Protein AF-A0A439CZ85-F1 (afdb_monomer_lite)

Sequence (347 aa):
MINPCQSFEASLCIPSFYVLGSVADLVLRNINYIHFESQLTINNSLTIDNSSQDQVDPWHSVPPSAKIITIGSNASLTSNSNFPLDLTSLTTLGDTLSVINNTNCSLNFDALTRARALVLLDNVNTTLPAFPALERVSDVHLRGNIITSSGPNIFPSLKFAPGAVIVEAWNDFNCSKLVSQQREGIINSLICHGTNNGTDDGTGNMTANGATGPVSSGSSLSAGAWAGIAVGIAIAVLGGSAVTWLILRFRRNLNNLRKQMERNVQDSSEKSPKLPPEEGLDRLHEIEAQRITRELHDEHIGEMEVRPNEMPDDHIREVQSIPQELPGDSLVQDITSHLAEIRDEEA

Structure (mmCIF, N/CA/C/O backbone):
data_AF-A0A439CZ85-F1
#
_entry.id   AF-A0A439CZ85-F1
#
loop_
_atom_site.group_PDB
_atom_site.id
_atom_site.type_symbol
_atom_site.label_atom_id
_atom_site.label_alt_id
_atom_site.label_comp_id
_atom_site.label_asym_id
_atom_site.label_entity_id
_atom_site.label_seq_id
_atom_site.pdbx_PDB_ins_code
_atom_site.Cartn_x
_atom_site.Cartn_y
_atom_site.Cartn_z
_atom_site.occupancy
_atom_site.B_iso_or_equiv
_atom_site.auth_seq_id
_atom_site.auth_comp_id
_atom_site.auth_asym_id
_atom_site.auth_atom_id
_atom_site.pdbx_PDB_model_num
ATOM 1 N N . MET A 1 1 ? -0.795 -9.997 -30.737 1.00 34.41 1 MET A N 1
ATOM 2 C CA . MET A 1 1 ? -0.533 -10.541 -29.387 1.00 34.41 1 MET A CA 1
ATOM 3 C C . MET A 1 1 ? 0.934 -10.311 -29.069 1.00 34.41 1 MET A C 1
ATOM 5 O O . MET A 1 1 ? 1.783 -10.924 -29.700 1.00 34.41 1 MET A O 1
ATOM 9 N N . ILE A 1 2 ? 1.227 -9.347 -28.197 1.00 36.94 2 ILE A N 1
ATOM 10 C CA . ILE A 1 2 ? 2.589 -9.056 -27.729 1.00 36.94 2 ILE A CA 1
ATOM 11 C C . ILE A 1 2 ? 2.860 -10.035 -26.581 1.00 36.94 2 ILE A C 1
ATOM 13 O O . ILE A 1 2 ? 2.024 -10.155 -25.688 1.00 36.94 2 ILE A O 1
ATOM 17 N N . ASN A 1 3 ? 3.963 -10.785 -26.639 1.00 36.84 3 ASN A N 1
ATOM 18 C CA . ASN A 1 3 ? 4.337 -11.713 -25.568 1.00 36.84 3 ASN A CA 1
ATOM 19 C C . ASN A 1 3 ? 4.466 -10.948 -24.236 1.00 36.84 3 ASN A C 1
ATOM 21 O O . ASN A 1 3 ? 5.135 -9.913 -24.219 1.00 36.84 3 ASN A O 1
ATOM 25 N N . PRO A 1 4 ? 3.869 -11.428 -23.131 1.00 48.41 4 PRO A N 1
ATOM 26 C CA . PRO A 1 4 ? 4.028 -10.788 -21.832 1.00 48.41 4 PRO A CA 1
ATOM 27 C C . PRO A 1 4 ? 5.495 -10.884 -21.390 1.00 48.41 4 PRO A C 1
ATOM 29 O O . PRO A 1 4 ? 6.045 -11.981 -21.273 1.00 48.41 4 PRO A O 1
ATOM 32 N N . CYS A 1 5 ? 6.139 -9.740 -21.144 1.00 50.22 5 CYS A N 1
ATOM 33 C CA . CYS A 1 5 ? 7.449 -9.700 -20.494 1.00 50.22 5 CYS A CA 1
ATOM 34 C C . CYS A 1 5 ? 7.325 -10.331 -19.097 1.00 50.22 5 CYS A C 1
ATOM 36 O O . CYS A 1 5 ? 6.582 -9.831 -18.251 1.00 50.22 5 CYS A O 1
ATOM 38 N N . GLN A 1 6 ? 8.032 -11.444 -18.873 1.00 56.22 6 GLN A N 1
ATOM 39 C CA . GLN A 1 6 ? 7.955 -12.230 -17.632 1.00 56.22 6 GLN A CA 1
ATOM 40 C C . GLN A 1 6 ? 8.553 -11.515 -16.414 1.00 56.22 6 GLN A C 1
ATOM 42 O O . GLN A 1 6 ? 8.152 -11.786 -15.292 1.00 56.22 6 GLN A O 1
ATOM 47 N N . SER A 1 7 ? 9.491 -10.598 -16.620 1.00 62.41 7 SER A N 1
ATOM 48 C CA . SER A 1 7 ? 10.039 -9.745 -15.568 1.00 62.41 7 SER A CA 1
ATOM 49 C C . SER A 1 7 ? 10.670 -8.530 -16.223 1.00 62.41 7 SER A C 1
ATOM 51 O O . SER A 1 7 ? 11.397 -8.685 -17.210 1.00 62.41 7 SER A O 1
ATOM 53 N N . PHE A 1 8 ? 10.409 -7.339 -15.695 1.00 70.56 8 PHE A N 1
ATOM 54 C CA . PHE A 1 8 ? 11.009 -6.115 -16.202 1.00 70.56 8 PHE A CA 1
ATOM 55 C C . PHE A 1 8 ? 11.740 -5.375 -15.079 1.00 70.56 8 PHE A C 1
ATOM 57 O O . PHE A 1 8 ? 11.146 -5.036 -14.055 1.00 70.56 8 PHE A O 1
ATOM 64 N N . GLU A 1 9 ? 13.033 -5.132 -15.291 1.00 76.50 9 GLU A N 1
ATOM 65 C CA . GLU A 1 9 ? 13.897 -4.368 -14.395 1.00 76.50 9 GLU A CA 1
ATOM 66 C C . GLU A 1 9 ? 14.436 -3.156 -15.162 1.00 76.50 9 GLU A C 1
ATOM 68 O O . GLU A 1 9 ? 15.095 -3.309 -16.192 1.00 76.50 9 GLU A O 1
ATOM 73 N N . ALA A 1 10 ? 14.134 -1.951 -14.678 1.00 68.81 10 ALA A N 1
ATOM 74 C CA . ALA A 1 10 ? 14.708 -0.713 -15.199 1.00 68.81 10 ALA A CA 1
ATOM 75 C C . ALA A 1 10 ? 15.621 -0.066 -14.158 1.00 68.81 10 ALA A C 1
ATOM 77 O O . ALA A 1 10 ? 15.274 0.047 -12.982 1.00 68.81 10 ALA A O 1
ATOM 78 N N . SER A 1 11 ? 16.779 0.387 -14.632 1.00 59.12 11 SER A N 1
ATOM 79 C CA . SER A 1 11 ? 17.779 1.127 -13.871 1.00 59.12 11 SER A CA 1
ATOM 80 C C . SER A 1 11 ? 18.279 2.284 -14.746 1.00 59.12 11 SER A C 1
ATOM 82 O O . SER A 1 11 ? 18.679 2.059 -15.888 1.00 59.12 11 SER A O 1
ATOM 84 N N . LEU A 1 12 ? 18.237 3.518 -14.229 1.00 48.47 12 LEU A N 1
ATOM 85 C CA . LEU A 1 12 ? 18.962 4.700 -14.743 1.00 48.47 12 LEU A CA 1
ATOM 86 C C . LEU A 1 12 ? 18.622 5.292 -16.136 1.00 48.47 12 LEU A C 1
ATOM 88 O O . LEU A 1 12 ? 19.347 6.168 -16.601 1.00 48.47 12 LEU A O 1
ATOM 92 N N . CYS A 1 13 ? 17.522 4.931 -16.800 1.00 43.84 13 CYS A N 1
ATOM 93 C CA . CYS A 1 13 ? 17.070 5.612 -18.031 1.00 43.84 13 CYS A CA 1
ATOM 94 C C . CYS A 1 13 ? 15.592 5.980 -17.919 1.00 43.84 13 CYS A C 1
ATOM 96 O O . CYS A 1 13 ? 14.830 5.129 -17.477 1.00 43.84 13 CYS A O 1
ATOM 98 N N . ILE A 1 14 ? 15.202 7.205 -18.319 1.00 52.12 14 ILE A N 1
ATOM 99 C CA . ILE A 1 14 ? 13.798 7.659 -18.395 1.00 52.12 14 ILE A CA 1
ATOM 100 C C . ILE A 1 14 ? 13.080 6.740 -19.383 1.00 52.12 14 ILE A C 1
ATOM 102 O O . ILE A 1 14 ? 13.268 6.892 -20.594 1.00 52.12 14 ILE A O 1
ATOM 106 N N . PRO A 1 15 ? 12.295 5.760 -18.926 1.00 56.25 15 PRO A N 1
ATOM 107 C CA . PRO A 1 15 ? 11.684 4.837 -19.839 1.00 56.25 15 PRO A CA 1
ATOM 108 C C . PRO A 1 15 ? 10.278 5.362 -20.113 1.00 56.25 15 PRO A C 1
ATOM 110 O O . PRO A 1 15 ? 9.370 5.218 -19.300 1.00 56.25 15 PRO A O 1
ATOM 113 N N . SER A 1 16 ? 10.099 6.024 -21.252 1.00 58.72 16 SER A N 1
ATOM 114 C CA . SER A 1 16 ? 8.757 6.350 -21.727 1.00 58.72 16 SER A CA 1
ATOM 115 C C . SER A 1 16 ? 8.128 5.080 -22.298 1.00 58.72 16 SER A C 1
ATOM 117 O O . SER A 1 16 ? 8.535 4.582 -23.350 1.00 58.72 16 SER A O 1
ATOM 119 N N . PHE A 1 17 ? 7.154 4.519 -21.582 1.00 66.06 17 PHE A N 1
ATOM 120 C CA . PHE A 1 17 ? 6.486 3.279 -21.971 1.00 66.06 17 PHE A CA 1
ATOM 121 C C . PHE A 1 17 ? 5.159 3.569 -22.669 1.00 66.06 17 PHE A C 1
ATOM 123 O O . PHE A 1 17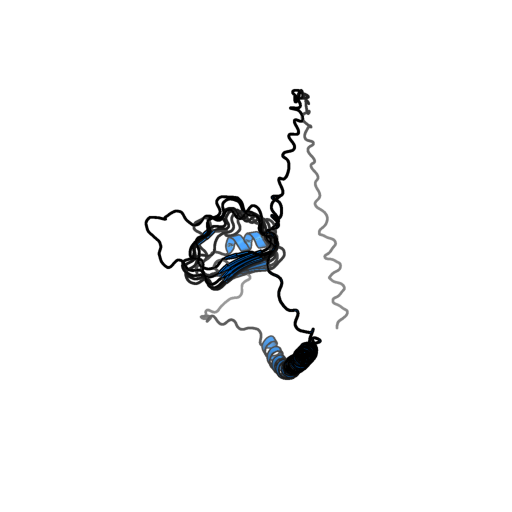 ? 4.114 3.729 -22.038 1.00 66.06 17 PHE A O 1
ATOM 130 N N . TYR A 1 18 ? 5.195 3.599 -23.996 1.00 68.75 18 TYR A N 1
ATOM 131 C CA . TYR A 1 18 ? 4.023 3.943 -24.799 1.00 68.75 18 TYR A CA 1
ATOM 132 C C . TYR A 1 18 ? 3.011 2.788 -24.958 1.00 68.75 18 TYR A C 1
ATOM 134 O O . TYR A 1 18 ? 1.849 3.044 -25.254 1.00 68.75 18 TYR A O 1
ATOM 142 N N . VAL A 1 19 ? 3.408 1.517 -24.765 1.00 79.44 19 VAL A N 1
ATOM 143 C CA . VAL A 1 19 ? 2.578 0.350 -25.171 1.00 79.44 19 VAL A CA 1
ATOM 144 C C . VAL A 1 19 ? 2.553 -0.801 -24.146 1.00 79.44 19 VAL A C 1
ATOM 146 O O . VAL A 1 19 ? 2.174 -1.926 -24.471 1.00 79.44 19 VAL A O 1
ATOM 149 N N . LEU A 1 20 ? 2.959 -0.577 -22.894 1.00 83.56 20 LEU A N 1
ATOM 150 C CA . LEU A 1 20 ? 2.891 -1.634 -21.877 1.00 83.56 20 LEU A CA 1
ATOM 151 C C . LEU A 1 20 ? 1.482 -1.716 -21.275 1.00 83.56 20 LEU A C 1
ATOM 153 O O . LEU A 1 20 ? 1.156 -0.971 -20.362 1.00 83.56 20 LEU A O 1
ATOM 157 N N . GLY A 1 21 ? 0.660 -2.648 -21.765 1.00 90.25 21 GLY A N 1
ATOM 158 C CA . GLY A 1 21 ? -0.660 -2.923 -21.176 1.00 90.25 21 GLY A CA 1
ATOM 159 C C . GLY A 1 21 ? -0.607 -3.825 -19.936 1.00 90.25 21 GLY A C 1
ATOM 160 O O . GLY A 1 21 ? -1.391 -3.662 -19.001 1.00 90.25 21 GLY A O 1
ATOM 161 N N . SER A 1 22 ? 0.336 -4.771 -19.898 1.00 94.12 22 SER A N 1
ATOM 162 C CA . SER A 1 22 ? 0.511 -5.676 -18.758 1.00 94.12 22 SER A CA 1
ATOM 163 C C . SER A 1 22 ? 1.951 -6.150 -18.604 1.00 94.12 22 SER A C 1
ATOM 165 O O . SER A 1 22 ? 2.604 -6.458 -19.603 1.00 94.12 22 SER A O 1
ATOM 167 N N . VAL A 1 23 ? 2.403 -6.311 -17.365 1.00 95.38 23 VAL A N 1
ATOM 168 C CA . VAL A 1 23 ? 3.686 -6.937 -17.011 1.00 95.38 23 VAL A CA 1
ATOM 169 C C . VAL A 1 23 ? 3.470 -7.940 -15.882 1.00 95.38 23 VAL A C 1
ATOM 171 O O . VAL A 1 23 ? 2.551 -7.778 -15.084 1.00 95.38 23 VAL A O 1
ATOM 174 N N . ALA A 1 24 ? 4.282 -8.995 -15.820 1.00 95.25 24 ALA A N 1
ATOM 175 C CA . ALA A 1 24 ? 4.208 -9.935 -14.704 1.00 95.25 24 ALA A CA 1
ATOM 176 C C . ALA A 1 24 ? 4.731 -9.282 -13.417 1.00 95.25 24 ALA A C 1
ATOM 178 O O . ALA A 1 24 ? 3.947 -8.993 -12.519 1.00 95.25 24 ALA A O 1
ATOM 179 N N . ASP A 1 25 ? 6.020 -8.956 -13.382 1.00 96.56 25 ASP A N 1
ATOM 180 C CA . ASP A 1 25 ? 6.679 -8.273 -12.269 1.00 96.56 25 ASP A CA 1
ATOM 181 C C . ASP A 1 25 ? 7.334 -6.975 -12.752 1.00 96.56 25 ASP A C 1
ATOM 183 O O . ASP A 1 25 ? 7.989 -6.959 -13.802 1.00 96.56 25 ASP A O 1
ATOM 187 N N . LEU A 1 26 ? 7.165 -5.897 -11.980 1.00 95.19 26 LEU A N 1
ATOM 188 C CA . LEU A 1 26 ? 7.774 -4.594 -12.240 1.00 95.19 26 LEU A CA 1
ATOM 189 C C . LEU A 1 26 ? 8.696 -4.203 -11.088 1.00 95.19 26 LEU A C 1
ATOM 191 O O . LEU A 1 26 ? 8.239 -3.922 -9.979 1.00 95.19 26 LEU A O 1
ATOM 195 N N . VAL A 1 27 ? 9.996 -4.147 -11.372 1.00 95.69 27 VAL A N 1
ATOM 196 C CA . VAL A 1 27 ? 11.017 -3.732 -10.408 1.00 95.69 27 VAL A CA 1
ATOM 197 C C . VAL A 1 27 ? 11.682 -2.454 -10.903 1.00 95.69 27 VAL A C 1
ATOM 199 O O . VAL A 1 27 ? 12.279 -2.416 -11.979 1.00 95.69 27 VAL A O 1
ATOM 202 N N . LEU A 1 28 ? 11.574 -1.400 -10.102 1.00 93.69 28 LEU A N 1
ATOM 203 C CA . LEU A 1 28 ? 12.124 -0.081 -10.376 1.00 93.69 28 LEU A CA 1
ATOM 204 C C . LEU A 1 28 ? 13.134 0.264 -9.283 1.00 93.69 28 LEU A C 1
ATOM 206 O O . LEU A 1 28 ? 12.794 0.305 -8.100 1.00 93.69 28 LEU A O 1
ATOM 210 N N . ARG A 1 29 ? 14.391 0.476 -9.675 1.00 94.88 29 ARG A N 1
ATOM 211 C CA . ARG A 1 29 ? 15.490 0.778 -8.750 1.00 94.88 29 ARG A CA 1
ATOM 212 C C . ARG A 1 29 ? 16.246 2.006 -9.215 1.00 94.88 29 ARG A C 1
ATOM 214 O O . ARG A 1 29 ? 16.571 2.097 -10.398 1.00 94.88 29 ARG A O 1
ATOM 221 N N . ASN A 1 30 ? 16.598 2.893 -8.285 1.00 92.00 30 ASN A N 1
ATOM 222 C CA . ASN A 1 30 ? 17.397 4.091 -8.582 1.00 92.00 30 ASN A CA 1
ATOM 223 C C . ASN A 1 30 ? 16.803 4.915 -9.736 1.00 92.00 30 ASN A C 1
ATOM 225 O O . ASN A 1 30 ? 17.509 5.336 -10.655 1.00 92.00 30 ASN A O 1
ATOM 229 N N . ILE A 1 31 ? 15.480 5.049 -9.742 1.00 88.94 31 ILE A N 1
ATOM 230 C CA . ILE A 1 31 ? 14.770 5.843 -10.737 1.00 88.94 31 ILE A CA 1
ATOM 231 C C . ILE A 1 31 ? 14.472 7.224 -10.160 1.00 88.94 31 ILE A C 1
ATOM 233 O O . ILE A 1 31 ? 14.203 7.373 -8.971 1.00 88.94 31 ILE A O 1
ATOM 237 N N . ASN A 1 32 ? 14.473 8.231 -11.027 1.00 86.06 32 ASN A N 1
ATOM 238 C CA . ASN A 1 32 ? 14.200 9.611 -10.618 1.00 86.06 32 ASN A CA 1
ATOM 239 C C . ASN A 1 32 ? 12.790 10.060 -11.023 1.00 86.06 32 ASN A C 1
ATOM 241 O O . ASN A 1 32 ? 12.317 11.105 -10.588 1.00 86.06 32 ASN A O 1
ATOM 245 N N . TYR A 1 33 ? 12.134 9.285 -11.893 1.00 84.00 33 TYR A N 1
ATOM 246 C CA . TYR A 1 33 ? 10.850 9.615 -12.496 1.00 84.00 33 TYR A CA 1
ATOM 247 C C . TYR A 1 33 ? 10.184 8.356 -13.073 1.00 84.00 33 TYR A C 1
ATOM 249 O O . TYR A 1 33 ? 10.872 7.492 -13.622 1.00 84.00 33 TYR A O 1
ATOM 257 N N . ILE A 1 34 ? 8.854 8.264 -12.981 1.00 85.50 34 ILE A N 1
ATOM 258 C CA . ILE A 1 34 ? 8.043 7.219 -13.627 1.00 85.50 34 ILE A CA 1
ATOM 259 C C . ILE A 1 34 ? 6.900 7.892 -14.369 1.00 85.50 34 ILE A C 1
ATOM 261 O O . ILE A 1 34 ? 6.149 8.663 -13.781 1.00 85.50 34 ILE A O 1
ATOM 265 N N . HIS A 1 35 ? 6.706 7.537 -15.632 1.00 86.12 35 HIS A N 1
ATOM 266 C CA . HIS A 1 35 ? 5.503 7.922 -16.351 1.00 86.12 35 HIS A CA 1
ATOM 267 C C . HIS A 1 35 ? 5.026 6.794 -17.253 1.00 86.12 35 HIS A C 1
ATOM 269 O O . HIS A 1 35 ? 5.798 6.227 -18.028 1.00 86.12 35 HIS A O 1
ATOM 275 N N . PHE A 1 36 ? 3.734 6.488 -17.148 1.00 85.12 36 PHE A N 1
ATOM 276 C CA . PHE A 1 36 ? 3.049 5.556 -18.034 1.00 85.12 36 PHE A CA 1
ATOM 277 C C . PHE A 1 36 ? 1.907 6.302 -18.720 1.00 85.12 36 PHE A C 1
ATOM 279 O O . PHE A 1 36 ? 0.950 6.725 -18.069 1.00 85.12 36 PHE A O 1
ATOM 286 N N . GLU A 1 37 ? 1.995 6.459 -20.040 1.00 85.19 37 GLU A N 1
ATOM 287 C CA . GLU A 1 37 ? 0.933 7.115 -20.812 1.00 85.19 37 GLU A CA 1
ATOM 288 C C . GLU A 1 37 ? -0.336 6.256 -20.871 1.00 85.19 37 GLU A C 1
ATOM 290 O O . GLU A 1 37 ? -1.467 6.763 -20.791 1.00 85.19 37 GLU A O 1
ATOM 295 N N . SER A 1 38 ? -0.124 4.942 -20.977 1.00 89.75 38 SER A N 1
ATOM 296 C CA . SER A 1 38 ? -1.151 3.909 -21.030 1.00 89.75 38 SER A CA 1
ATOM 297 C C . SER A 1 38 ? -1.416 3.294 -19.657 1.00 89.75 38 SER A C 1
ATOM 299 O O . SER A 1 38 ? -0.620 3.402 -18.725 1.00 89.75 38 SER A O 1
ATOM 301 N N . GLN A 1 39 ? -2.589 2.676 -19.535 1.00 93.69 39 GLN A N 1
ATOM 302 C CA . GLN A 1 39 ? -2.982 1.945 -18.341 1.00 93.69 39 GLN A CA 1
ATOM 303 C C . GLN A 1 39 ? -2.152 0.664 -18.218 1.00 93.69 39 GLN A C 1
ATOM 305 O O . GLN A 1 39 ? -2.126 -0.140 -19.149 1.00 93.69 39 GLN A O 1
ATOM 310 N N . LEU A 1 40 ? -1.517 0.467 -17.065 1.00 95.19 40 LEU A N 1
ATOM 311 C CA . LEU A 1 40 ? -0.666 -0.684 -16.787 1.00 95.19 40 LEU A CA 1
ATOM 312 C C . LEU A 1 40 ? -1.315 -1.610 -15.752 1.00 95.19 40 LEU A C 1
ATOM 314 O O . LEU A 1 40 ? -1.746 -1.178 -14.680 1.00 95.19 40 LEU A O 1
ATOM 318 N N . THR A 1 41 ? -1.337 -2.903 -16.065 1.00 96.50 41 THR A N 1
ATOM 319 C CA . THR A 1 41 ? -1.696 -3.991 -15.142 1.00 96.50 41 THR A CA 1
ATOM 320 C C . THR A 1 41 ? -0.432 -4.747 -14.737 1.00 96.50 41 THR A C 1
ATOM 322 O O . THR A 1 41 ? 0.329 -5.187 -15.599 1.00 96.50 41 THR A O 1
ATOM 325 N N . ILE A 1 42 ? -0.194 -4.912 -13.437 1.00 97.19 42 ILE A N 1
ATOM 326 C CA . ILE A 1 42 ? 0.939 -5.686 -12.915 1.00 97.19 42 ILE A CA 1
ATOM 327 C C . ILE A 1 42 ? 0.382 -6.989 -12.344 1.00 97.19 42 ILE A C 1
ATOM 329 O O . ILE A 1 42 ? -0.317 -6.976 -11.336 1.00 97.19 42 ILE A O 1
ATOM 333 N N . ASN A 1 43 ? 0.653 -8.122 -12.987 1.00 97.56 43 ASN A N 1
ATOM 334 C CA . ASN A 1 43 ? -0.014 -9.382 -12.641 1.00 97.56 43 ASN A CA 1
ATOM 335 C C . ASN A 1 43 ? 0.474 -9.966 -11.311 1.00 97.56 43 ASN A C 1
ATOM 337 O O . ASN A 1 43 ? -0.296 -10.616 -10.612 1.00 97.56 43 ASN A O 1
ATOM 341 N N . ASN A 1 44 ? 1.737 -9.732 -10.968 1.00 97.94 44 ASN A N 1
ATOM 342 C CA . ASN A 1 44 ? 2.365 -10.244 -9.763 1.00 97.94 44 ASN A CA 1
ATOM 343 C C . ASN A 1 44 ? 2.724 -9.069 -8.853 1.00 97.94 44 ASN A C 1
ATOM 345 O O . ASN A 1 44 ? 1.859 -8.603 -8.110 1.00 97.94 44 ASN A O 1
ATOM 349 N N . SER A 1 45 ? 3.974 -8.600 -8.862 1.00 98.00 45 SER A N 1
ATOM 350 C CA . SER A 1 45 ? 4.479 -7.660 -7.859 1.00 98.00 45 SER A CA 1
ATOM 351 C C . SER A 1 45 ? 5.027 -6.354 -8.437 1.00 98.00 45 SER A C 1
ATOM 353 O O . SER A 1 45 ? 5.591 -6.316 -9.533 1.00 98.00 45 SER A O 1
ATOM 355 N N . LEU A 1 46 ? 4.862 -5.274 -7.669 1.00 97.50 46 LEU A N 1
ATOM 356 C CA . LEU A 1 46 ? 5.505 -3.979 -7.887 1.00 97.50 46 LEU A CA 1
ATOM 357 C C . LEU A 1 46 ? 6.545 -3.761 -6.789 1.00 97.50 46 LEU A C 1
ATOM 359 O O . LEU A 1 46 ? 6.213 -3.802 -5.607 1.00 97.50 46 LEU A O 1
ATOM 363 N N . THR A 1 47 ? 7.790 -3.487 -7.162 1.00 97.56 47 THR A N 1
ATOM 364 C CA . THR A 1 47 ? 8.843 -3.097 -6.216 1.00 97.56 47 THR A CA 1
ATOM 365 C C . THR A 1 47 ? 9.495 -1.801 -6.673 1.00 97.56 47 THR A C 1
ATOM 367 O O . THR A 1 47 ? 10.018 -1.740 -7.782 1.00 97.56 47 THR A O 1
ATOM 370 N N . ILE A 1 48 ? 9.486 -0.784 -5.813 1.00 96.25 48 ILE A N 1
ATOM 371 C CA . ILE A 1 48 ? 10.162 0.500 -6.007 1.00 96.25 48 ILE A CA 1
ATOM 372 C C . ILE A 1 48 ? 11.131 0.695 -4.844 1.00 96.25 48 ILE A C 1
ATOM 374 O O . ILE A 1 48 ? 10.715 0.811 -3.690 1.00 96.25 48 ILE A O 1
ATOM 378 N N . ASP A 1 49 ? 12.423 0.710 -5.143 1.00 96.88 49 ASP A N 1
ATOM 379 C CA . ASP A 1 49 ? 13.463 0.693 -4.116 1.00 96.88 49 ASP A CA 1
ATOM 380 C C . ASP A 1 49 ? 14.582 1.688 -4.430 1.00 96.88 49 ASP A C 1
ATOM 382 O O . ASP A 1 49 ? 15.000 1.826 -5.584 1.00 96.88 49 ASP A O 1
ATOM 386 N N . ASN A 1 50 ? 15.077 2.364 -3.393 1.00 93.44 50 ASN A N 1
ATOM 387 C CA . ASN A 1 50 ? 16.212 3.288 -3.462 1.00 93.44 50 ASN A CA 1
ATOM 388 C C . ASN A 1 50 ? 16.097 4.338 -4.588 1.00 93.44 50 ASN A C 1
ATOM 390 O O . ASN A 1 50 ? 17.058 4.612 -5.305 1.00 93.44 50 ASN A O 1
ATOM 394 N N . SER A 1 51 ? 14.898 4.874 -4.802 1.00 91.75 51 SER A N 1
ATOM 395 C CA . SER A 1 51 ? 14.610 5.878 -5.831 1.00 91.75 51 SER A CA 1
ATOM 396 C C . SER A 1 51 ? 14.642 7.280 -5.228 1.00 91.75 51 SER A C 1
ATOM 398 O O . SER A 1 51 ? 14.135 7.487 -4.120 1.00 91.75 51 SER A O 1
ATOM 400 N N . SER A 1 52 ? 15.239 8.247 -5.927 1.00 92.19 52 SER A N 1
ATOM 401 C CA . SER A 1 52 ? 15.306 9.630 -5.453 1.00 92.19 52 SER A CA 1
ATOM 402 C C . SER A 1 52 ? 15.094 10.656 -6.553 1.00 92.19 52 SER A C 1
ATOM 404 O O . SER A 1 52 ? 15.500 10.466 -7.695 1.00 92.19 52 SER A O 1
ATOM 406 N N . GLN A 1 53 ? 14.451 11.773 -6.211 1.00 85.88 53 GLN A N 1
ATOM 407 C CA . GLN A 1 53 ? 14.367 12.930 -7.099 1.00 85.88 53 GLN A CA 1
ATOM 408 C C . GLN A 1 53 ? 15.321 14.022 -6.599 1.00 85.88 53 GLN A C 1
ATOM 410 O O . GLN A 1 53 ? 14.960 14.859 -5.775 1.00 85.88 53 GLN A O 1
ATOM 415 N N . ASP A 1 54 ? 16.561 14.005 -7.094 1.00 79.88 54 ASP A N 1
ATOM 416 C CA . ASP A 1 54 ? 17.620 14.927 -6.644 1.00 79.88 54 ASP A CA 1
ATOM 417 C C . ASP A 1 54 ? 17.472 16.354 -7.215 1.00 79.88 54 ASP A C 1
ATOM 419 O O . ASP A 1 54 ? 18.052 17.307 -6.693 1.00 79.88 54 ASP A O 1
ATOM 423 N N . GLN A 1 55 ? 16.664 16.530 -8.265 1.00 71.88 55 GLN A N 1
ATOM 424 C CA . GLN A 1 55 ? 16.311 17.832 -8.829 1.00 71.88 55 GLN A CA 1
ATOM 425 C C . GLN A 1 55 ? 14.828 17.867 -9.198 1.00 71.88 55 GLN A C 1
ATOM 427 O O . GLN A 1 55 ? 14.381 17.184 -10.121 1.00 71.88 55 GLN A O 1
ATOM 432 N N . VAL A 1 56 ? 14.067 18.713 -8.502 1.00 63.78 56 VAL A N 1
ATOM 433 C CA . VAL A 1 56 ? 12.779 19.193 -9.010 1.00 63.78 56 VAL A CA 1
ATOM 434 C C . VAL A 1 56 ? 13.116 20.196 -10.101 1.00 63.78 56 VAL A C 1
ATOM 436 O O . VAL A 1 56 ? 13.386 21.364 -9.825 1.00 63.78 56 VAL A O 1
ATOM 439 N N . ASP A 1 57 ? 13.205 19.716 -11.334 1.00 68.75 57 ASP A N 1
ATOM 440 C CA . ASP A 1 57 ? 13.427 20.587 -12.474 1.00 68.75 57 ASP A CA 1
ATOM 441 C C . ASP A 1 57 ? 12.202 21.522 -12.594 1.00 68.75 57 ASP A C 1
ATOM 443 O O . ASP A 1 57 ? 11.089 21.026 -12.800 1.00 68.75 57 ASP A O 1
ATOM 447 N N . PRO A 1 58 ? 12.341 22.855 -12.422 1.00 64.69 58 PRO A N 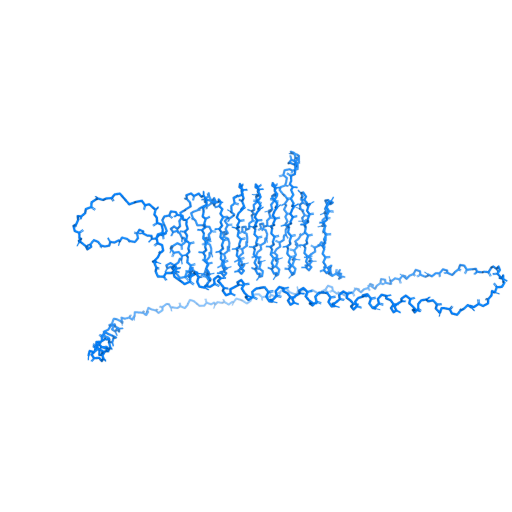1
ATOM 448 C CA . PRO A 1 58 ? 11.201 23.777 -12.300 1.00 64.69 58 PRO A CA 1
ATOM 449 C C . PRO A 1 58 ? 10.257 23.758 -13.508 1.00 64.69 58 PRO A C 1
ATOM 451 O O . PRO A 1 58 ? 9.110 24.192 -13.421 1.00 64.69 58 PRO A O 1
ATOM 454 N N . TRP A 1 59 ? 10.763 23.272 -14.641 1.00 69.50 59 TRP A N 1
ATOM 455 C CA . TRP A 1 59 ? 10.082 23.224 -15.928 1.00 69.50 59 TRP A CA 1
ATOM 456 C C . TRP A 1 59 ? 9.293 21.928 -16.160 1.00 69.50 59 TRP A C 1
ATOM 458 O O . TRP A 1 59 ? 8.469 21.883 -17.070 1.00 69.50 59 TRP A O 1
ATOM 468 N N . HIS A 1 60 ? 9.487 20.904 -15.325 1.00 61.31 60 HIS A N 1
ATOM 469 C CA . HIS A 1 60 ? 8.798 19.615 -15.409 1.00 61.31 60 HIS A CA 1
ATOM 470 C C . HIS A 1 60 ? 7.913 19.418 -14.172 1.00 61.31 60 HIS A C 1
ATOM 472 O O . HIS A 1 60 ? 8.093 18.502 -13.377 1.00 61.31 60 HIS A O 1
ATOM 478 N N . SER A 1 61 ? 6.944 20.320 -14.000 1.00 57.94 61 SER A N 1
ATOM 479 C CA . SER A 1 61 ? 5.997 20.327 -12.878 1.00 57.94 61 SER A CA 1
ATOM 480 C C . SER A 1 61 ? 4.852 19.323 -13.018 1.00 57.94 61 SER A C 1
ATOM 482 O O . SER A 1 61 ? 3.950 19.315 -12.181 1.00 57.94 61 SER A O 1
ATOM 484 N N .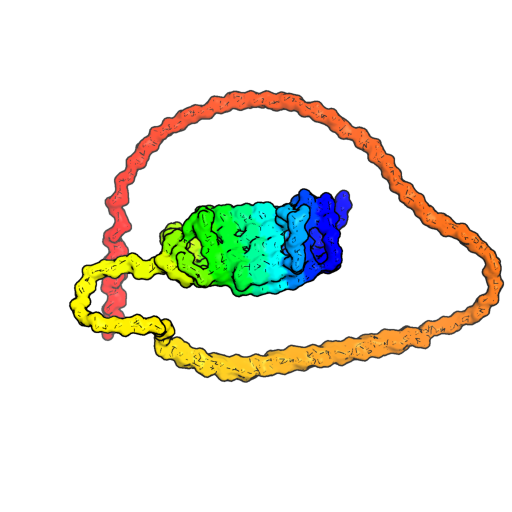 VAL A 1 62 ? 4.854 18.482 -14.057 1.00 62.28 62 VAL A N 1
ATOM 485 C CA . VAL A 1 62 ? 3.862 17.413 -14.160 1.00 62.28 62 VAL A CA 1
ATOM 486 C C . VAL A 1 62 ? 4.288 16.312 -13.194 1.00 62.28 62 VAL A C 1
ATOM 488 O O . VAL A 1 62 ? 5.324 15.681 -13.435 1.00 62.28 62 VAL A O 1
ATOM 491 N N . PRO A 1 63 ? 3.537 16.079 -12.101 1.00 63.31 63 PRO A N 1
ATOM 492 C CA . PRO A 1 63 ? 3.859 14.994 -11.196 1.00 63.31 63 PRO A CA 1
ATOM 493 C C . PRO A 1 63 ? 3.909 13.688 -12.000 1.00 63.31 63 PRO A C 1
ATOM 495 O O . PRO A 1 63 ? 3.073 13.491 -12.892 1.00 63.31 63 PRO A O 1
ATOM 498 N N . PRO A 1 64 ? 4.902 12.820 -11.748 1.00 64.25 64 PRO A N 1
ATOM 499 C CA . PRO A 1 64 ? 4.959 11.505 -12.369 1.00 64.25 64 PRO A CA 1
ATOM 500 C C . PRO A 1 64 ? 3.641 10.781 -12.111 1.00 64.25 64 PRO A C 1
ATOM 502 O O . PRO A 1 64 ? 3.359 10.370 -10.989 1.00 64.25 64 PRO A O 1
ATOM 505 N N . SER A 1 65 ? 2.814 10.668 -13.149 1.00 71.75 65 SER A N 1
ATOM 506 C CA . SER A 1 65 ? 1.562 9.924 -13.092 1.00 71.75 65 SER A CA 1
ATOM 507 C C . SER A 1 65 ? 1.807 8.546 -13.680 1.00 71.75 65 SER A C 1
ATOM 509 O O . SER A 1 65 ? 2.112 8.381 -14.868 1.00 71.75 65 SER A O 1
ATOM 511 N N . ALA A 1 66 ? 1.706 7.543 -12.817 1.00 80.62 66 ALA A N 1
ATOM 512 C CA . ALA A 1 66 ? 1.708 6.153 -13.207 1.00 80.62 66 ALA A CA 1
ATOM 513 C C . ALA A 1 66 ? 0.255 5.676 -13.254 1.00 80.62 66 ALA A C 1
ATOM 515 O O . ALA A 1 66 ? -0.394 5.524 -12.221 1.00 80.62 66 ALA A O 1
ATOM 516 N N . LYS A 1 67 ? -0.278 5.405 -14.450 1.00 91.19 67 LYS A N 1
ATOM 517 C CA . LYS A 1 67 ? -1.629 4.837 -14.608 1.00 91.19 67 LYS A CA 1
ATOM 518 C C . LYS A 1 67 ? -1.644 3.332 -14.324 1.00 91.19 67 LYS A C 1
ATOM 520 O O . LYS A 1 67 ? -2.059 2.535 -15.162 1.00 91.19 67 LYS A O 1
ATOM 525 N N . ILE A 1 68 ? -1.157 2.929 -13.156 1.00 95.38 68 ILE A N 1
ATOM 526 C CA . ILE A 1 68 ? -1.217 1.537 -12.705 1.00 95.38 68 ILE A CA 1
ATOM 527 C C . ILE A 1 68 ? -2.608 1.301 -12.125 1.00 95.38 68 ILE A C 1
ATOM 529 O O . ILE A 1 68 ? -2.996 1.985 -11.185 1.00 95.38 68 ILE A O 1
ATOM 533 N N . ILE A 1 69 ? -3.362 0.354 -12.687 1.00 97.19 69 ILE A N 1
ATOM 534 C CA . ILE A 1 69 ? -4.758 0.107 -12.280 1.00 97.19 69 ILE A CA 1
ATOM 535 C C . ILE A 1 69 ? -4.862 -1.013 -11.258 1.00 97.19 69 ILE A C 1
ATOM 537 O O . ILE A 1 69 ? -5.645 -0.921 -10.310 1.00 97.19 69 ILE A O 1
ATOM 541 N N . THR A 1 70 ? -4.107 -2.088 -11.473 1.00 97.88 70 THR A N 1
ATOM 542 C CA . THR A 1 70 ? -4.165 -3.294 -10.648 1.00 97.88 70 THR A CA 1
ATOM 543 C C . THR A 1 70 ? -2.766 -3.844 -10.408 1.00 97.88 70 THR A C 1
ATOM 545 O O . THR A 1 70 ? -1.895 -3.771 -11.282 1.00 97.88 70 THR A O 1
ATOM 548 N N . ILE A 1 71 ? -2.564 -4.387 -9.209 1.00 98.38 71 ILE A N 1
ATOM 549 C CA . ILE A 1 71 ? -1.365 -5.132 -8.822 1.00 98.38 71 ILE A CA 1
ATOM 550 C C . ILE A 1 71 ? -1.840 -6.454 -8.218 1.00 98.38 71 ILE A C 1
ATOM 552 O O . ILE A 1 71 ? -2.551 -6.461 -7.213 1.00 98.38 71 ILE A O 1
ATOM 556 N N . GLY A 1 72 ? -1.491 -7.580 -8.835 1.00 97.94 72 GLY A N 1
ATOM 557 C CA . GLY A 1 72 ? -2.081 -8.872 -8.481 1.00 97.94 72 GLY A CA 1
ATOM 558 C C . GLY A 1 72 ? -1.608 -9.463 -7.151 1.00 97.94 72 GLY A C 1
ATOM 559 O O . GLY A 1 72 ? -2.313 -10.292 -6.586 1.00 97.94 72 GLY A O 1
ATOM 560 N N . SER A 1 73 ? -0.463 -9.032 -6.615 1.00 97.69 73 SER A N 1
ATOM 561 C CA . SER A 1 73 ? 0.041 -9.467 -5.305 1.00 97.69 73 SER A CA 1
ATOM 562 C C . SER A 1 73 ? 0.537 -8.292 -4.454 1.00 97.69 73 SER A C 1
ATOM 564 O O . SER A 1 73 ? -0.282 -7.532 -3.943 1.00 97.69 73 SER A O 1
ATOM 566 N N . ASN A 1 74 ? 1.852 -8.144 -4.279 1.00 98.19 74 ASN A N 1
ATOM 567 C CA . ASN A 1 74 ? 2.471 -7.185 -3.372 1.00 98.19 74 ASN A CA 1
ATOM 568 C C . ASN A 1 74 ? 2.959 -5.930 -4.099 1.00 98.19 74 ASN A C 1
ATOM 570 O O . ASN A 1 74 ? 3.520 -6.010 -5.193 1.00 98.19 74 ASN A O 1
ATOM 574 N N . ALA A 1 75 ? 2.806 -4.782 -3.445 1.00 98.25 75 ALA A N 1
ATOM 575 C CA . ALA A 1 75 ? 3.411 -3.516 -3.836 1.00 98.25 75 ALA A CA 1
ATOM 576 C C . ALA A 1 75 ? 4.348 -3.052 -2.714 1.00 98.25 75 ALA A C 1
ATOM 578 O O . ALA A 1 75 ? 3.893 -2.835 -1.595 1.00 98.25 75 ALA A O 1
ATOM 579 N N . SER A 1 76 ? 5.644 -2.923 -2.992 1.00 98.31 76 SER A N 1
ATOM 580 C CA . SER A 1 76 ? 6.669 -2.571 -2.003 1.00 98.31 76 SER A CA 1
ATOM 581 C C . SER A 1 76 ? 7.410 -1.304 -2.407 1.00 98.31 76 SER A C 1
ATOM 583 O O . SER A 1 76 ? 7.992 -1.246 -3.486 1.00 98.31 76 SER A O 1
ATOM 585 N N . LEU A 1 77 ? 7.410 -0.306 -1.528 1.00 97.69 77 LEU A N 1
ATOM 586 C CA . LEU A 1 77 ? 8.111 0.965 -1.668 1.00 97.69 77 LEU A CA 1
ATOM 587 C C . LEU A 1 77 ? 9.079 1.104 -0.493 1.00 97.69 77 LEU A C 1
ATOM 589 O O . LEU A 1 77 ? 8.650 1.342 0.641 1.00 97.69 77 LEU A O 1
ATOM 593 N N . THR A 1 78 ? 10.374 0.958 -0.747 1.00 98.12 78 THR A N 1
ATOM 594 C CA . THR A 1 78 ? 11.387 0.952 0.313 1.00 98.12 78 THR A CA 1
ATOM 595 C C . THR A 1 78 ? 12.496 1.956 0.065 1.00 98.12 78 THR A C 1
ATOM 597 O O . THR A 1 78 ? 13.019 2.057 -1.040 1.00 98.12 78 THR A O 1
ATOM 600 N N . SER A 1 79 ? 12.898 2.671 1.118 1.00 97.25 79 SER A N 1
ATOM 601 C CA . SER A 1 79 ? 14.105 3.514 1.106 1.00 97.25 79 SER A CA 1
ATOM 602 C C . SER A 1 79 ? 14.141 4.567 -0.015 1.00 97.25 79 SER A C 1
ATOM 604 O O . SER A 1 79 ? 15.215 4.919 -0.497 1.00 97.25 79 SER A O 1
ATOM 606 N N . ASN A 1 80 ? 12.985 5.074 -0.450 1.00 96.69 80 ASN A N 1
ATOM 607 C CA . ASN A 1 80 ? 12.911 6.143 -1.447 1.00 96.69 80 ASN A CA 1
ATOM 608 C C . ASN A 1 80 ? 13.026 7.517 -0.769 1.00 96.69 80 ASN A C 1
ATOM 610 O O . ASN A 1 80 ? 12.650 7.678 0.396 1.00 96.69 80 ASN A O 1
ATOM 614 N N . SER A 1 81 ? 13.544 8.523 -1.476 1.00 96.06 81 SER A N 1
ATOM 615 C CA . SER A 1 81 ? 13.718 9.874 -0.923 1.00 96.06 81 SER A CA 1
ATOM 616 C C . SER A 1 81 ? 13.317 10.975 -1.900 1.00 96.06 81 SER A C 1
ATOM 618 O O . SER A 1 81 ? 13.699 10.951 -3.063 1.00 96.06 81 SER A O 1
ATOM 620 N N . ASN A 1 82 ? 12.539 11.958 -1.441 1.00 94.00 82 ASN A N 1
ATOM 621 C CA . ASN A 1 82 ? 12.007 13.035 -2.290 1.00 94.00 82 ASN A CA 1
ATOM 622 C C . ASN A 1 82 ? 11.240 12.516 -3.520 1.00 94.00 82 ASN A C 1
ATOM 624 O O . ASN A 1 82 ? 11.190 13.188 -4.540 1.00 94.00 82 ASN A O 1
ATOM 628 N N . PHE A 1 83 ? 10.688 11.303 -3.458 1.00 90.88 83 PHE A N 1
ATOM 629 C CA . PHE A 1 83 ? 10.112 10.633 -4.616 1.00 90.88 83 PHE A CA 1
ATOM 630 C C . PHE A 1 83 ? 8.581 10.767 -4.591 1.00 90.88 83 PHE A C 1
ATOM 632 O O . PHE A 1 83 ? 7.933 10.173 -3.720 1.00 90.88 83 PHE A O 1
ATOM 639 N N . PRO A 1 84 ? 7.971 11.560 -5.490 1.00 89.94 84 PRO A N 1
ATOM 640 C CA . PRO A 1 84 ? 6.524 11.598 -5.621 1.00 89.94 84 PRO A CA 1
ATOM 641 C C . PRO A 1 84 ? 6.054 10.327 -6.331 1.00 89.94 84 PRO A C 1
ATOM 643 O O . PRO A 1 84 ? 6.454 10.050 -7.461 1.00 89.94 84 PRO A O 1
ATOM 646 N N . LEU A 1 85 ? 5.192 9.558 -5.673 1.00 90.75 85 LEU A N 1
ATOM 647 C CA . LEU A 1 85 ? 4.526 8.412 -6.266 1.00 90.75 85 LEU A CA 1
ATOM 648 C C . LEU A 1 85 ? 3.015 8.636 -6.262 1.00 90.75 85 LEU A C 1
ATOM 650 O O . LEU A 1 85 ? 2.341 8.518 -5.236 1.00 90.75 85 LEU A O 1
ATOM 654 N N . ASP A 1 86 ? 2.495 8.913 -7.449 1.00 91.81 86 ASP A N 1
ATOM 655 C CA . ASP A 1 86 ? 1.069 9.025 -7.700 1.00 91.81 86 ASP A CA 1
ATOM 656 C C . ASP A 1 86 ? 0.526 7.702 -8.263 1.00 91.81 86 ASP A C 1
ATOM 658 O O . ASP A 1 86 ? 0.787 7.337 -9.413 1.00 91.81 86 ASP A O 1
ATOM 662 N N . LEU A 1 87 ? -0.229 6.986 -7.425 1.00 94.44 87 LEU A N 1
ATOM 663 C CA . LEU A 1 87 ? -0.989 5.787 -7.777 1.00 94.44 87 LEU A CA 1
ATOM 664 C C . LEU A 1 87 ? -2.499 6.044 -7.644 1.00 94.44 87 LEU A C 1
ATOM 666 O O . LEU A 1 87 ? -3.261 5.147 -7.288 1.00 94.44 87 LEU A O 1
ATOM 670 N N . THR A 1 88 ? -2.959 7.253 -7.979 1.00 94.75 88 THR A N 1
ATOM 671 C CA . THR A 1 88 ? -4.386 7.639 -7.997 1.00 94.75 88 THR A CA 1
ATOM 672 C C . THR A 1 88 ? -5.268 6.735 -8.851 1.00 94.75 88 THR A C 1
ATOM 674 O O . THR A 1 88 ? -6.469 6.680 -8.624 1.00 94.75 88 THR A O 1
ATOM 677 N N . SER A 1 89 ? -4.708 6.031 -9.839 1.00 96.12 89 SER A N 1
ATOM 678 C CA . SER A 1 89 ? -5.454 5.083 -10.681 1.00 96.12 89 SER A CA 1
ATOM 679 C C . SER A 1 89 ? -5.495 3.656 -10.121 1.00 96.12 89 SER A C 1
ATOM 681 O O . SER A 1 89 ? -6.215 2.820 -10.671 1.00 96.12 89 SER A O 1
ATOM 683 N N . LEU A 1 90 ? -4.741 3.356 -9.057 1.00 97.69 90 LEU A N 1
ATOM 684 C CA . LEU A 1 90 ? -4.657 2.014 -8.488 1.00 97.69 90 LEU A CA 1
ATOM 685 C C . LEU A 1 90 ? -5.953 1.692 -7.748 1.00 97.69 90 LEU A C 1
ATOM 687 O O . LEU A 1 90 ? -6.236 2.261 -6.702 1.00 97.69 90 LEU A O 1
ATOM 691 N N . THR A 1 91 ? -6.726 0.749 -8.280 1.00 98.19 91 THR A N 1
ATOM 692 C CA . THR A 1 91 ? -8.045 0.377 -7.745 1.00 98.19 91 THR A CA 1
ATOM 693 C C . THR A 1 91 ? -8.014 -0.875 -6.884 1.00 98.19 91 THR A C 1
ATOM 695 O O . THR A 1 91 ? -8.775 -0.975 -5.918 1.00 98.19 91 THR A O 1
ATOM 698 N N . THR A 1 92 ? -7.155 -1.839 -7.225 1.00 98.12 92 THR A N 1
ATOM 699 C CA . THR A 1 92 ? -7.080 -3.138 -6.549 1.00 98.12 92 THR A CA 1
ATOM 700 C C . THR A 1 92 ? -5.639 -3.586 -6.349 1.00 98.12 92 THR A C 1
ATOM 702 O O . THR A 1 92 ? -4.801 -3.488 -7.248 1.00 98.12 92 THR A O 1
ATOM 705 N N . LEU A 1 93 ? -5.384 -4.113 -5.156 1.00 98.38 93 LEU A N 1
ATOM 706 C CA . LEU A 1 93 ? -4.141 -4.758 -4.768 1.00 98.38 93 LEU A CA 1
ATOM 707 C C . LEU A 1 93 ? -4.469 -6.136 -4.191 1.00 98.38 93 LEU A C 1
ATOM 709 O O . LEU A 1 93 ? -5.279 -6.245 -3.270 1.00 98.38 93 LEU A O 1
ATOM 713 N N . GLY A 1 94 ? -3.877 -7.188 -4.750 1.00 97.94 94 GLY A N 1
ATOM 714 C CA . GLY A 1 94 ? -4.230 -8.557 -4.375 1.00 97.94 94 GLY A CA 1
ATOM 715 C C . GLY A 1 94 ? -3.781 -8.957 -2.970 1.00 97.94 94 GLY A C 1
ATOM 716 O O . GLY A 1 94 ? -4.472 -9.739 -2.319 1.00 97.94 94 GLY A O 1
ATOM 717 N N . ASP A 1 95 ? -2.659 -8.416 -2.491 1.00 98.19 95 ASP A N 1
ATOM 718 C CA . ASP A 1 95 ? -2.072 -8.782 -1.202 1.00 98.19 95 ASP A CA 1
ATOM 719 C C . ASP A 1 95 ? -1.668 -7.529 -0.395 1.00 98.19 95 ASP A C 1
ATOM 721 O O . ASP A 1 95 ? -2.548 -6.785 0.057 1.00 98.19 95 ASP A O 1
ATOM 725 N N . THR A 1 96 ? -0.372 -7.269 -0.200 1.00 98.56 96 THR A N 1
ATOM 726 C CA . THR A 1 96 ? 0.113 -6.237 0.733 1.00 98.56 96 THR A CA 1
ATOM 727 C C . THR A 1 96 ? 0.647 -4.991 0.028 1.00 98.56 96 THR A C 1
ATOM 729 O O . THR A 1 96 ? 1.481 -5.093 -0.875 1.00 98.56 96 THR A O 1
ATOM 732 N N . LEU A 1 97 ? 0.232 -3.804 0.489 1.00 98.50 97 LEU A N 1
ATOM 733 C CA . LEU A 1 97 ? 0.914 -2.535 0.208 1.00 98.50 97 LEU A CA 1
ATOM 734 C C . LEU A 1 97 ? 1.901 -2.267 1.339 1.00 98.50 97 LEU A C 1
ATOM 736 O O . LEU A 1 97 ? 1.486 -2.041 2.472 1.00 98.50 97 LEU A O 1
ATOM 740 N N . SER A 1 98 ? 3.193 -2.271 1.037 1.00 98.56 98 SER A N 1
ATOM 741 C CA . SER A 1 98 ? 4.259 -1.983 1.988 1.00 98.56 98 SER A CA 1
ATOM 742 C C . SER A 1 98 ? 4.977 -0.697 1.597 1.00 98.56 98 SER A C 1
ATOM 744 O O . SER A 1 98 ? 5.531 -0.600 0.507 1.00 98.56 98 SER A O 1
ATOM 746 N N . VAL A 1 99 ? 4.970 0.298 2.481 1.00 98.25 99 VAL A N 1
ATOM 747 C CA . VAL A 1 99 ? 5.685 1.564 2.305 1.00 98.25 99 VAL A CA 1
ATOM 748 C C . VAL A 1 99 ? 6.534 1.803 3.542 1.00 98.25 99 VAL A C 1
ATOM 750 O O . VAL A 1 99 ? 6.021 2.207 4.588 1.00 98.25 99 VAL A O 1
ATOM 753 N N . ILE A 1 100 ? 7.825 1.495 3.445 1.00 98.38 100 ILE A N 1
ATOM 754 C CA . ILE A 1 100 ? 8.721 1.443 4.601 1.00 98.38 100 ILE A CA 1
ATOM 755 C C . ILE A 1 100 ? 9.962 2.304 4.375 1.00 98.38 100 ILE A C 1
ATOM 757 O O . ILE A 1 100 ? 10.621 2.197 3.341 1.00 98.38 100 ILE A O 1
ATOM 761 N N . ASN A 1 101 ? 10.328 3.099 5.385 1.00 97.62 101 ASN A N 1
ATOM 762 C CA . ASN A 1 101 ? 11.586 3.852 5.417 1.00 97.62 101 ASN A CA 1
ATOM 763 C C . ASN A 1 101 ? 11.740 4.861 4.257 1.00 97.62 101 ASN A C 1
ATOM 765 O O . ASN A 1 101 ? 12.839 5.068 3.749 1.00 97.62 101 ASN A O 1
ATOM 769 N N . ASN A 1 102 ? 10.647 5.481 3.799 1.00 97.38 102 ASN A N 1
ATOM 770 C CA . ASN A 1 102 ? 10.691 6.494 2.739 1.00 97.38 102 ASN A CA 1
ATOM 771 C C . ASN A 1 102 ? 10.737 7.910 3.325 1.00 97.38 102 ASN A C 1
ATOM 773 O O . ASN A 1 102 ? 9.984 8.234 4.245 1.00 97.38 102 ASN A O 1
ATOM 777 N N . THR A 1 103 ? 11.580 8.780 2.772 1.00 96.88 103 THR A N 1
ATOM 778 C CA . THR A 1 103 ? 11.798 10.134 3.303 1.00 96.88 103 THR A CA 1
ATOM 779 C C . THR A 1 103 ? 11.262 11.214 2.369 1.00 96.88 103 THR A C 1
ATOM 781 O O . THR A 1 103 ? 11.587 11.212 1.185 1.00 96.88 103 THR A O 1
ATOM 784 N N . ASN A 1 104 ? 10.486 12.169 2.892 1.00 95.38 104 ASN A N 1
ATOM 785 C CA . ASN A 1 104 ? 9.959 13.311 2.127 1.00 95.38 104 ASN A CA 1
ATOM 786 C C . ASN A 1 104 ? 9.248 12.906 0.816 1.00 95.38 104 ASN A C 1
ATOM 788 O O . ASN A 1 104 ? 9.411 13.543 -0.223 1.00 95.38 104 ASN A O 1
ATOM 792 N N . CYS A 1 105 ? 8.521 11.791 0.832 1.00 94.50 105 CYS A N 1
ATOM 793 C CA . CYS A 1 105 ? 7.785 11.307 -0.332 1.00 94.50 105 CYS A CA 1
ATOM 794 C C . CYS A 1 105 ? 6.348 11.846 -0.323 1.00 94.50 105 CYS A C 1
ATOM 796 O O . CYS A 1 105 ? 5.778 12.132 0.732 1.00 94.50 105 CYS A O 1
ATOM 798 N N . SER A 1 106 ? 5.748 11.962 -1.507 1.00 92.44 106 SER A N 1
ATOM 799 C CA . SER A 1 106 ? 4.312 12.210 -1.659 1.00 92.44 106 SER A CA 1
ATOM 800 C C . SER A 1 106 ? 3.677 10.940 -2.199 1.00 92.44 106 SER A C 1
ATOM 802 O O . SER A 1 106 ? 4.143 10.409 -3.203 1.00 92.44 106 SER A O 1
ATOM 804 N N . LEU A 1 107 ? 2.670 10.425 -1.503 1.00 94.19 107 LEU A N 1
ATOM 805 C CA . LEU A 1 107 ? 2.021 9.159 -1.821 1.00 94.19 107 LEU A CA 1
ATOM 806 C C . LEU A 1 107 ? 0.533 9.424 -2.029 1.00 94.19 107 LEU A C 1
ATOM 808 O O . LEU A 1 107 ? -0.078 10.098 -1.199 1.00 94.19 107 LEU A O 1
ATOM 812 N N . ASN A 1 108 ? -0.053 8.886 -3.096 1.00 94.31 108 ASN A N 1
ATOM 813 C CA . ASN A 1 108 ? -1.492 8.978 -3.337 1.00 94.31 108 ASN A CA 1
ATOM 814 C C . ASN A 1 108 ? -2.064 7.616 -3.770 1.00 94.31 108 ASN A C 1
ATOM 816 O O . ASN A 1 108 ? -1.546 6.994 -4.697 1.00 94.31 108 ASN A O 1
ATOM 820 N N . PHE A 1 109 ? -3.136 7.183 -3.095 1.00 96.00 109 PHE A N 1
ATOM 821 C CA . PHE A 1 109 ? -3.880 5.945 -3.352 1.00 96.00 109 PHE A CA 1
ATOM 822 C C . PHE A 1 109 ? -5.403 6.177 -3.335 1.00 96.00 109 PHE A C 1
ATOM 824 O O . PHE A 1 109 ? -6.160 5.320 -2.878 1.00 96.00 109 PHE A O 1
ATOM 831 N N . ASP A 1 110 ? -5.867 7.340 -3.798 1.00 95.62 110 ASP A N 1
ATOM 832 C CA . ASP A 1 110 ? -7.256 7.794 -3.632 1.00 95.62 110 ASP A CA 1
ATOM 833 C C . ASP A 1 110 ? -8.306 6.826 -4.201 1.00 95.62 110 ASP A C 1
ATOM 835 O O . ASP A 1 110 ? -9.404 6.731 -3.652 1.00 95.62 110 ASP A O 1
ATOM 839 N N . ALA A 1 111 ? -7.976 6.079 -5.260 1.00 97.50 111 ALA A N 1
ATOM 840 C CA . ALA A 1 111 ? -8.877 5.102 -5.873 1.00 97.50 111 ALA A CA 1
ATOM 841 C C . ALA A 1 111 ? -8.737 3.671 -5.330 1.00 97.50 111 ALA A C 1
ATOM 843 O O . ALA A 1 111 ? -9.461 2.789 -5.796 1.00 97.50 111 ALA A O 1
ATOM 844 N N . LEU A 1 112 ? -7.841 3.405 -4.371 1.00 98.38 112 LEU A N 1
ATOM 845 C CA . LEU A 1 112 ? -7.608 2.049 -3.873 1.00 98.38 112 LEU A CA 1
ATOM 846 C C . LEU A 1 112 ? -8.835 1.558 -3.106 1.00 98.38 112 LEU A C 1
ATOM 848 O O . LEU A 1 112 ? -9.069 1.956 -1.971 1.00 98.38 112 LEU A O 1
ATOM 852 N N . THR A 1 113 ? -9.605 0.660 -3.720 1.00 98.62 113 THR A N 1
ATOM 853 C CA . THR A 1 113 ? -10.856 0.133 -3.152 1.00 98.62 113 THR A CA 1
ATOM 854 C C . THR A 1 113 ? -10.658 -1.128 -2.324 1.00 98.62 113 THR A C 1
ATOM 856 O O . THR A 1 113 ? -11.434 -1.401 -1.405 1.00 98.62 113 THR A O 1
ATOM 859 N N . ARG A 1 114 ? -9.640 -1.929 -2.653 1.00 98.44 114 ARG A N 1
ATOM 860 C CA . ARG A 1 114 ? -9.376 -3.219 -2.010 1.00 98.44 114 ARG A CA 1
ATOM 861 C C . ARG A 1 114 ? -7.883 -3.477 -1.906 1.00 98.44 114 ARG A C 1
ATOM 863 O O . ARG A 1 114 ? -7.170 -3.381 -2.903 1.00 98.44 114 ARG A O 1
ATOM 870 N N . ALA A 1 115 ? -7.465 -3.884 -0.718 1.00 98.38 115 ALA A N 1
ATOM 871 C CA . ALA A 1 115 ? -6.162 -4.472 -0.438 1.00 98.38 115 ALA A CA 1
ATOM 872 C C . ALA A 1 115 ? -6.352 -5.605 0.575 1.00 98.38 115 ALA A C 1
ATOM 874 O O . ALA A 1 115 ? -7.363 -5.638 1.277 1.00 98.38 115 ALA A O 1
ATOM 875 N N . ARG A 1 116 ? -5.405 -6.535 0.696 1.00 98.38 116 ARG A N 1
ATOM 876 C CA . ARG A 1 116 ? -5.431 -7.475 1.822 1.00 98.38 116 ARG A CA 1
ATOM 877 C C . ARG A 1 116 ? -4.784 -6.850 3.047 1.00 98.38 116 ARG A C 1
ATOM 879 O O . ARG A 1 116 ? -5.376 -6.907 4.117 1.00 98.38 116 ARG A O 1
ATOM 886 N N . ALA A 1 117 ? -3.621 -6.227 2.892 1.00 98.62 117 ALA A N 1
ATOM 887 C CA . ALA A 1 117 ? -2.935 -5.571 3.996 1.00 98.62 117 ALA A CA 1
ATOM 888 C C . ALA A 1 117 ? -2.318 -4.230 3.587 1.00 98.62 117 ALA A C 1
ATOM 890 O O . ALA A 1 117 ? -1.858 -4.067 2.456 1.00 98.62 117 ALA A O 1
ATOM 891 N N . LEU A 1 118 ? -2.284 -3.281 4.522 1.00 98.62 118 LEU A N 1
ATOM 892 C CA . LEU A 1 118 ? -1.610 -1.991 4.384 1.00 98.62 118 LEU A CA 1
ATOM 893 C C . LEU A 1 118 ? -0.566 -1.854 5.492 1.00 98.62 118 LEU A C 1
ATOM 895 O O . LEU A 1 118 ? -0.910 -1.878 6.668 1.00 98.62 118 LEU A O 1
ATOM 899 N N . VAL A 1 119 ? 0.702 -1.691 5.127 1.00 98.62 119 VAL A N 1
ATOM 900 C CA . VAL A 1 119 ? 1.826 -1.553 6.059 1.00 98.62 119 VAL A CA 1
ATOM 901 C C . VAL A 1 119 ? 2.624 -0.312 5.681 1.00 98.62 119 VAL A C 1
ATOM 903 O O . VAL A 1 119 ? 3.413 -0.336 4.740 1.00 98.62 119 VAL A O 1
ATOM 906 N N . LEU A 1 120 ? 2.406 0.792 6.390 1.00 98.44 120 LEU A N 1
ATOM 907 C CA . LEU A 1 120 ? 3.071 2.067 6.134 1.00 98.44 120 LEU A CA 1
ATOM 908 C C . LEU A 1 120 ? 3.856 2.472 7.382 1.00 98.44 120 LEU A C 1
ATOM 910 O O . LEU A 1 120 ? 3.273 2.995 8.329 1.00 98.44 120 LEU A O 1
ATOM 914 N N . LEU A 1 121 ? 5.167 2.215 7.391 1.00 98.19 121 LEU A N 1
ATOM 915 C CA . LEU A 1 121 ? 6.009 2.323 8.586 1.00 98.19 121 LEU A CA 1
ATOM 916 C C . LEU A 1 121 ? 7.228 3.220 8.358 1.00 98.19 121 LEU A C 1
ATOM 918 O O . LEU A 1 121 ? 7.911 3.122 7.342 1.00 98.19 121 LEU A O 1
ATOM 922 N N . ASP A 1 122 ? 7.543 4.045 9.353 1.00 96.69 122 ASP A N 1
ATOM 923 C CA . ASP A 1 122 ? 8.814 4.780 9.453 1.00 96.69 122 ASP A CA 1
ATOM 924 C C . ASP A 1 122 ? 9.121 5.687 8.254 1.00 96.69 122 ASP A C 1
ATOM 926 O O . ASP A 1 122 ? 10.270 5.852 7.848 1.00 96.69 122 ASP A O 1
ATOM 930 N N . ASN A 1 123 ? 8.088 6.300 7.677 1.00 96.44 123 ASN A N 1
ATOM 931 C CA . ASN A 1 123 ? 8.253 7.211 6.550 1.00 96.44 123 ASN A CA 1
ATOM 932 C C . ASN A 1 123 ? 8.520 8.644 7.058 1.00 96.44 123 ASN A C 1
ATOM 934 O O . ASN A 1 123 ? 7.601 9.438 7.263 1.00 96.44 123 ASN A O 1
ATOM 938 N N . VAL A 1 124 ? 9.790 8.966 7.319 1.00 95.81 124 VAL A N 1
ATOM 939 C CA . VAL A 1 124 ? 10.223 10.248 7.908 1.00 95.81 124 VAL A CA 1
ATOM 940 C C . VAL A 1 124 ? 9.897 11.427 6.988 1.00 95.81 124 VAL A C 1
ATOM 942 O O . VAL A 1 124 ? 10.183 11.396 5.797 1.00 95.81 124 VAL A O 1
ATOM 945 N N . ASN A 1 125 ? 9.313 12.502 7.526 1.00 95.31 125 ASN A N 1
ATOM 946 C CA . ASN A 1 125 ? 8.874 13.678 6.751 1.00 95.31 125 ASN A CA 1
ATOM 947 C C . ASN A 1 125 ? 7.924 13.353 5.580 1.00 95.31 125 ASN A C 1
ATOM 949 O O . ASN A 1 125 ? 7.691 14.196 4.721 1.00 95.31 125 ASN A O 1
ATOM 953 N N . THR A 1 126 ? 7.370 12.145 5.541 1.00 95.12 126 THR A N 1
ATOM 954 C CA . THR A 1 126 ? 6.388 11.707 4.556 1.00 95.12 126 THR A CA 1
ATOM 955 C C . THR A 1 126 ? 5.032 11.724 5.240 1.00 95.12 126 THR A C 1
ATOM 957 O O . THR A 1 126 ? 4.859 11.173 6.328 1.00 95.12 126 THR A O 1
ATOM 960 N N . THR A 1 127 ? 4.058 12.370 4.610 1.00 94.69 127 THR A N 1
ATOM 961 C CA . THR A 1 127 ? 2.675 12.285 5.076 1.00 94.69 127 THR A CA 1
ATOM 962 C C . THR A 1 127 ? 2.097 10.942 4.659 1.00 94.69 127 THR A C 1
ATOM 964 O O . THR A 1 127 ? 2.173 10.577 3.486 1.00 94.69 127 THR A O 1
ATOM 967 N N . LEU A 1 128 ? 1.501 10.216 5.603 1.00 95.56 128 LEU A N 1
ATOM 968 C CA . LEU A 1 128 ? 0.752 9.010 5.282 1.00 95.56 128 LEU A CA 1
ATOM 969 C C . LEU A 1 128 ? -0.534 9.387 4.525 1.00 95.56 128 LEU A C 1
ATOM 971 O O . LEU A 1 128 ? -1.266 10.269 4.985 1.00 95.56 128 LEU A O 1
ATOM 975 N N . PRO A 1 129 ? -0.816 8.740 3.382 1.00 95.25 129 PRO A N 1
ATOM 976 C CA . PRO A 1 129 ? -2.005 9.020 2.591 1.00 95.25 129 PRO A CA 1
ATOM 977 C C . PRO A 1 129 ? -3.277 8.587 3.323 1.00 95.25 129 PRO A C 1
ATOM 979 O O . PRO A 1 129 ? -3.280 7.615 4.082 1.00 95.25 129 PRO A O 1
ATOM 982 N N . ALA A 1 130 ? -4.374 9.293 3.054 1.00 95.50 130 ALA A N 1
ATOM 983 C CA . ALA A 1 130 ? -5.709 8.788 3.343 1.00 95.50 130 ALA A CA 1
ATOM 984 C C . ALA A 1 130 ? -6.112 7.747 2.287 1.00 95.50 130 ALA A C 1
ATOM 986 O O . ALA A 1 130 ? -5.549 7.699 1.194 1.00 95.50 130 ALA A O 1
ATOM 987 N N . PHE A 1 131 ? -7.120 6.938 2.602 1.00 97.19 131 PHE A N 1
ATOM 988 C CA . PHE A 1 131 ? -7.647 5.916 1.702 1.00 97.19 131 PHE A CA 1
ATOM 989 C C . PHE A 1 131 ? -9.160 6.107 1.523 1.00 97.19 131 PHE A C 1
ATOM 991 O O . PHE A 1 131 ? -9.964 5.327 2.046 1.00 97.19 131 PHE A O 1
ATOM 998 N N . PRO A 1 132 ? -9.582 7.175 0.819 1.00 97.00 132 PRO A N 1
ATOM 999 C CA . PRO A 1 132 ? -10.981 7.576 0.754 1.00 97.00 132 PRO A CA 1
ATOM 1000 C C . PRO A 1 132 ? -11.885 6.542 0.077 1.00 97.00 132 PRO A C 1
ATOM 1002 O O . PRO A 1 132 ? -13.034 6.403 0.491 1.00 97.00 132 PRO A O 1
ATOM 1005 N N . ALA A 1 133 ? -11.388 5.801 -0.916 1.00 98.12 133 ALA A N 1
ATOM 1006 C CA . ALA A 1 133 ? -12.159 4.782 -1.630 1.00 98.12 133 ALA A CA 1
ATOM 1007 C C . ALA A 1 133 ? -12.032 3.362 -1.050 1.00 98.12 133 ALA A C 1
ATOM 1009 O O . ALA A 1 133 ? -12.694 2.454 -1.551 1.00 98.12 133 ALA A O 1
ATOM 1010 N N . LEU A 1 134 ? -11.209 3.143 -0.017 1.00 98.56 134 LEU A N 1
ATOM 1011 C CA . LEU A 1 134 ? -10.919 1.800 0.489 1.00 98.56 134 LEU A CA 1
ATOM 1012 C C . LEU A 1 134 ? -12.138 1.199 1.180 1.00 98.56 134 LEU A C 1
ATOM 1014 O O . LEU A 1 134 ? -12.524 1.623 2.263 1.00 98.56 134 LEU A O 1
ATOM 1018 N N . GLU A 1 135 ? -12.720 0.179 0.556 1.00 98.62 135 GLU A N 1
ATOM 1019 C CA . GLU A 1 135 ? -13.912 -0.507 1.046 1.00 98.62 135 GLU A CA 1
ATOM 1020 C C . GLU A 1 135 ? -13.576 -1.735 1.891 1.00 98.62 135 GLU A C 1
ATOM 1022 O O . GLU A 1 135 ? -14.332 -2.088 2.801 1.00 98.62 135 GLU A O 1
ATOM 1027 N N . ARG A 1 136 ? -12.476 -2.426 1.565 1.00 98.50 136 ARG A N 1
ATOM 1028 C CA . ARG A 1 136 ? -12.068 -3.678 2.216 1.00 98.50 136 ARG A CA 1
ATOM 1029 C C . ARG A 1 136 ? -10.561 -3.743 2.407 1.00 98.50 136 ARG A C 1
ATOM 1031 O O . ARG A 1 136 ? -9.807 -3.570 1.450 1.00 98.50 136 ARG A O 1
ATOM 1038 N N . VAL A 1 137 ? -10.156 -4.083 3.624 1.00 98.56 137 VAL A N 1
ATOM 1039 C CA . VAL A 1 137 ? -8.770 -4.381 3.999 1.00 98.56 137 VAL A CA 1
ATOM 1040 C C . VAL A 1 137 ? -8.766 -5.389 5.135 1.00 98.56 137 VAL A C 1
ATOM 1042 O O . VAL A 1 137 ? -9.629 -5.307 5.986 1.00 98.56 137 VAL A O 1
ATOM 1045 N N . SER A 1 138 ? -7.862 -6.367 5.157 1.00 98.12 138 SER A N 1
ATOM 1046 C CA . SER A 1 138 ? -7.778 -7.312 6.284 1.00 98.12 138 SER A CA 1
ATOM 1047 C C . SER A 1 138 ? -6.996 -6.703 7.436 1.00 98.12 138 SER A C 1
ATOM 1049 O O . SER A 1 138 ? -7.562 -6.516 8.506 1.00 98.12 138 SER A O 1
ATOM 1051 N N . ASP A 1 139 ? -5.739 -6.335 7.192 1.00 98.62 139 ASP A N 1
ATOM 1052 C CA . ASP A 1 139 ? -4.827 -5.835 8.220 1.00 98.62 139 ASP A CA 1
ATOM 1053 C C . ASP A 1 139 ? -4.274 -4.460 7.844 1.00 98.62 139 ASP A C 1
ATOM 1055 O O . ASP A 1 139 ? -3.940 -4.189 6.690 1.00 98.62 139 ASP A O 1
ATOM 1059 N N . VAL A 1 140 ? -4.165 -3.574 8.825 1.00 98.62 140 VAL A N 1
ATOM 1060 C CA . VAL A 1 140 ? -3.651 -2.218 8.651 1.00 98.62 140 VAL A CA 1
ATOM 1061 C C . VAL A 1 140 ? -2.639 -1.944 9.751 1.00 98.62 140 VAL A C 1
ATOM 1063 O O . VAL A 1 140 ? -2.955 -2.064 10.930 1.00 98.62 140 VAL A O 1
ATOM 1066 N N . HIS A 1 141 ? -1.440 -1.514 9.379 1.00 98.56 141 HIS A N 1
ATOM 1067 C CA . HIS A 1 141 ? -0.449 -0.975 10.301 1.00 98.56 141 HIS A CA 1
ATOM 1068 C C . HIS A 1 141 ? 0.114 0.324 9.737 1.00 98.56 141 HIS A C 1
ATOM 1070 O O . HIS A 1 141 ? 0.874 0.329 8.769 1.00 98.56 141 HIS A O 1
ATOM 1076 N N . LEU A 1 142 ? -0.287 1.436 10.344 1.00 98.25 142 LEU A N 1
ATOM 1077 C CA . LEU A 1 142 ? 0.169 2.775 10.002 1.00 98.25 142 LEU A CA 1
ATOM 1078 C C . LEU A 1 142 ? 1.029 3.312 11.142 1.00 98.25 142 LEU A C 1
ATOM 1080 O O . LEU A 1 142 ? 0.561 3.374 12.275 1.00 98.25 142 LEU A O 1
ATOM 1084 N N . ARG A 1 143 ? 2.254 3.745 10.848 1.00 97.75 143 ARG A N 1
ATOM 1085 C CA . ARG A 1 143 ? 3.118 4.474 11.782 1.00 97.75 143 ARG A CA 1
ATOM 1086 C C . ARG A 1 143 ? 3.778 5.653 11.078 1.00 97.75 143 ARG A C 1
ATOM 1088 O O . ARG A 1 143 ? 4.618 5.455 10.200 1.00 97.75 143 ARG A O 1
ATOM 1095 N N . GLY A 1 144 ? 3.403 6.875 11.453 1.00 96.44 144 GLY A N 1
ATOM 1096 C CA . GLY A 1 144 ? 3.892 8.086 10.790 1.00 96.44 144 GLY A CA 1
ATOM 1097 C C . GLY A 1 144 ? 3.022 9.323 11.012 1.00 96.44 144 GLY A C 1
ATOM 1098 O O . GLY A 1 144 ? 2.120 9.333 11.847 1.00 96.44 144 GLY A O 1
ATOM 1099 N N . ASN A 1 145 ? 3.294 10.383 10.248 1.00 95.62 145 ASN A N 1
ATOM 1100 C CA . ASN A 1 145 ? 2.518 11.624 10.287 1.00 95.62 145 ASN A CA 1
ATOM 1101 C C . ASN A 1 145 ? 1.252 11.499 9.422 1.00 95.62 145 ASN A C 1
ATOM 1103 O O . ASN A 1 145 ? 1.358 11.301 8.213 1.00 95.62 145 ASN A O 1
ATOM 1107 N N . ILE A 1 146 ? 0.065 11.618 10.020 1.00 94.81 146 ILE A N 1
ATOM 1108 C CA . ILE A 1 146 ? -1.220 11.425 9.330 1.00 94.81 146 ILE A CA 1
ATOM 1109 C C . ILE A 1 146 ? -1.896 12.779 9.128 1.00 94.81 146 ILE A C 1
ATOM 1111 O O . ILE A 1 146 ? -2.287 13.426 10.098 1.00 94.81 146 ILE A O 1
ATOM 1115 N N . ILE A 1 147 ? -2.087 13.213 7.882 1.00 87.38 147 ILE A N 1
ATOM 1116 C CA . ILE A 1 147 ? -2.799 14.466 7.604 1.00 87.38 147 ILE A CA 1
ATOM 1117 C C . ILE A 1 147 ? -4.298 14.196 7.437 1.00 87.38 147 ILE A C 1
ATOM 1119 O O . ILE A 1 147 ? -4.719 13.418 6.589 1.00 87.38 147 ILE A O 1
ATOM 1123 N N . THR A 1 148 ? -5.106 14.903 8.225 1.00 83.06 148 THR A N 1
ATOM 1124 C CA . THR A 1 148 ? -6.579 14.852 8.224 1.00 83.06 148 THR A CA 1
ATOM 1125 C C . THR A 1 148 ? -7.211 16.064 7.536 1.00 83.06 148 THR A C 1
ATOM 1127 O O . THR A 1 148 ? -8.352 16.429 7.815 1.00 83.06 148 THR A O 1
ATOM 1130 N N . SER A 1 149 ? -6.484 16.721 6.625 1.00 83.94 149 SER A N 1
ATOM 1131 C CA . SER A 1 149 ? -6.976 17.910 5.909 1.00 83.94 149 SER A CA 1
ATOM 1132 C C . SER A 1 149 ? -8.219 17.621 5.061 1.00 83.94 149 SER A C 1
ATOM 1134 O O . SER A 1 149 ? -9.070 18.493 4.911 1.00 83.94 149 SER A O 1
ATOM 1136 N N . SER A 1 150 ? -8.349 16.395 4.550 1.00 79.69 150 SER A N 1
ATOM 1137 C CA . SER A 1 150 ? -9.519 15.899 3.817 1.00 79.69 150 SER A CA 1
ATOM 1138 C C . SER A 1 150 ? -10.655 15.413 4.727 1.00 79.69 150 SER A C 1
ATOM 1140 O O . SER A 1 150 ? -11.741 15.098 4.243 1.00 79.69 150 SER A O 1
ATOM 1142 N N . GLY A 1 151 ? -10.432 15.368 6.042 1.00 86.94 151 GLY A N 1
ATOM 1143 C CA . GLY A 1 151 ? -11.416 14.964 7.036 1.00 86.94 151 GLY A CA 1
ATOM 1144 C C . GLY A 1 151 ? -10.814 14.149 8.186 1.00 86.94 151 GLY A C 1
ATOM 1145 O O . GLY A 1 151 ? -9.683 13.674 8.109 1.00 86.94 151 GLY A O 1
ATOM 1146 N N . PRO A 1 152 ? -11.583 13.943 9.270 1.00 88.69 152 PRO A N 1
ATOM 1147 C CA . PRO A 1 152 ? -11.112 13.242 10.466 1.00 88.69 152 PRO A CA 1
ATOM 1148 C C . PRO A 1 152 ? -10.983 11.721 10.289 1.00 88.69 152 PRO A C 1
ATOM 1150 O O . PRO A 1 152 ? -10.475 11.053 11.183 1.00 88.69 152 PRO A O 1
ATOM 1153 N N . ASN A 1 153 ? -11.485 11.156 9.187 1.00 93.56 153 ASN A N 1
ATOM 1154 C CA . ASN A 1 153 ? -11.470 9.718 8.939 1.00 93.56 153 ASN A CA 1
ATOM 1155 C C . ASN A 1 153 ? -10.530 9.389 7.774 1.00 93.56 153 ASN A C 1
ATOM 1157 O O . ASN A 1 153 ? -10.772 9.828 6.654 1.00 93.56 153 ASN A O 1
ATOM 1161 N N . ILE A 1 154 ? -9.503 8.580 8.037 1.00 96.12 154 ILE A N 1
ATOM 1162 C CA . ILE A 1 154 ? -8.569 8.076 7.017 1.00 96.12 154 ILE A CA 1
ATOM 1163 C C . ILE A 1 154 ? -9.168 6.959 6.147 1.00 96.12 154 ILE A C 1
ATOM 1165 O O . ILE A 1 154 ? -8.639 6.691 5.071 1.00 96.12 154 ILE A O 1
ATOM 1169 N N . PHE A 1 155 ? -10.278 6.349 6.583 1.00 97.25 155 PHE A N 1
ATOM 1170 C CA . PHE A 1 155 ? -10.974 5.244 5.918 1.00 97.25 155 PHE A CA 1
ATOM 1171 C C . PHE A 1 155 ? -12.493 5.500 5.798 1.00 97.25 155 PHE A C 1
ATOM 1173 O O . PHE A 1 155 ? -13.298 4.732 6.332 1.00 97.25 155 PHE A O 1
ATOM 1180 N N . PRO A 1 156 ? -12.940 6.584 5.138 1.00 97.12 156 PRO A N 1
ATOM 1181 C CA . PRO A 1 156 ? -14.351 6.973 5.120 1.00 97.12 156 PRO A CA 1
ATOM 1182 C C . PRO A 1 156 ? -15.272 5.963 4.422 1.00 97.12 156 PRO A C 1
ATOM 1184 O O . PRO A 1 156 ? -16.424 5.842 4.829 1.00 97.12 156 PRO A O 1
ATOM 1187 N N . SER A 1 157 ? -14.779 5.223 3.422 1.00 98.12 157 SER A N 1
ATOM 1188 C CA . SER A 1 157 ? -15.571 4.228 2.675 1.00 98.12 157 SER A CA 1
ATOM 1189 C C . SER A 1 157 ? -15.404 2.792 3.175 1.00 98.12 157 SER A C 1
ATOM 1191 O O . SER A 1 157 ? -15.927 1.869 2.548 1.00 98.12 157 SER A O 1
ATOM 1193 N N . LEU A 1 158 ? -14.683 2.581 4.280 1.00 98.50 158 LEU A N 1
ATOM 1194 C CA . LEU A 1 158 ? -14.399 1.241 4.781 1.00 98.50 158 LEU A CA 1
ATOM 1195 C C . LEU A 1 158 ? -15.684 0.557 5.234 1.00 98.50 158 LEU A C 1
ATOM 1197 O O . LEU A 1 158 ? -16.410 1.064 6.083 1.00 98.50 158 LEU A O 1
ATOM 1201 N N . LYS A 1 159 ? -15.945 -0.612 4.650 1.00 98.44 159 LYS A N 1
ATOM 1202 C CA . LYS A 1 159 ? -17.122 -1.441 4.931 1.00 98.44 159 LYS A CA 1
ATOM 1203 C C . LYS A 1 159 ? -16.773 -2.656 5.777 1.00 98.44 159 LYS A C 1
ATOM 1205 O O . LYS A 1 159 ? -17.644 -3.171 6.468 1.00 98.44 159 LYS A O 1
ATOM 1210 N N . PHE A 1 160 ? -15.536 -3.150 5.691 1.00 97.88 160 PHE A N 1
ATOM 1211 C CA . PHE A 1 160 ? -15.132 -4.362 6.398 1.00 97.88 160 PHE A CA 1
ATOM 1212 C C . PHE A 1 160 ? -13.613 -4.463 6.581 1.00 97.88 160 PHE A C 1
ATOM 1214 O O . PHE A 1 160 ? -12.872 -4.452 5.592 1.00 97.88 160 PHE A O 1
ATOM 1221 N N . ALA A 1 161 ? -13.183 -4.622 7.836 1.00 98.31 161 ALA A N 1
ATOM 1222 C CA . ALA A 1 161 ? -11.813 -4.905 8.240 1.00 98.31 161 ALA A CA 1
ATOM 1223 C C . ALA A 1 161 ? -11.736 -6.031 9.292 1.00 98.31 161 ALA A C 1
ATOM 1225 O O . ALA A 1 161 ? -11.839 -5.763 10.492 1.00 98.31 161 ALA A O 1
ATOM 1226 N N . PRO A 1 162 ? -11.584 -7.302 8.861 1.00 97.88 162 PRO A N 1
ATOM 1227 C CA . PRO A 1 162 ? -11.630 -8.455 9.762 1.00 97.88 162 PRO A CA 1
ATOM 1228 C C . PRO A 1 162 ? -10.389 -8.619 10.650 1.00 97.88 162 PRO A C 1
ATOM 1230 O O . PRO A 1 162 ? -10.479 -9.272 11.691 1.00 97.88 162 PRO A O 1
ATOM 1233 N N . GLY A 1 163 ? -9.238 -8.093 10.233 1.00 97.81 163 GLY A N 1
ATOM 1234 C CA . GLY A 1 163 ? -7.973 -8.213 10.952 1.00 97.81 163 GLY A CA 1
ATOM 1235 C C . GLY A 1 163 ? -7.720 -7.051 11.908 1.00 97.81 163 GLY A C 1
ATOM 1236 O O . GLY A 1 163 ? -8.648 -6.416 12.421 1.00 97.81 163 GLY A O 1
ATOM 1237 N N . ALA A 1 164 ? -6.441 -6.807 12.189 1.00 98.19 164 ALA A N 1
ATOM 1238 C CA . ALA A 1 164 ? -6.026 -5.757 13.110 1.00 98.19 164 ALA A CA 1
ATOM 1239 C C . ALA A 1 164 ? -5.807 -4.429 12.378 1.00 98.19 164 ALA A C 1
ATOM 1241 O O . ALA A 1 164 ? -5.111 -4.373 11.367 1.00 98.19 164 ALA A O 1
ATOM 1242 N N . VAL A 1 165 ? -6.354 -3.349 12.931 1.00 98.44 165 VAL A N 1
ATOM 1243 C CA . VAL A 1 165 ? -6.078 -1.972 12.523 1.00 98.44 165 VAL A CA 1
ATOM 1244 C C . VAL A 1 165 ? -5.239 -1.315 13.612 1.00 98.44 165 VAL A C 1
ATOM 1246 O O . VAL A 1 165 ? -5.730 -1.019 14.699 1.00 98.44 165 VAL A O 1
ATOM 1249 N N . ILE A 1 166 ? -3.958 -1.112 13.327 1.00 98.25 166 ILE A N 1
ATOM 1250 C CA . ILE A 1 166 ? -2.971 -0.517 14.224 1.00 98.25 166 ILE A CA 1
ATOM 1251 C C . ILE A 1 166 ? -2.562 0.840 13.653 1.00 98.25 166 ILE A C 1
ATOM 1253 O O . ILE A 1 166 ? -2.048 0.925 12.538 1.00 98.25 166 ILE A O 1
ATOM 1257 N N . VAL A 1 167 ? -2.785 1.905 14.417 1.00 97.69 167 VAL A N 1
ATOM 1258 C CA . VAL A 1 167 ? -2.466 3.282 14.029 1.00 97.69 167 VAL A CA 1
ATOM 1259 C C . VAL A 1 167 ? -1.594 3.921 15.102 1.00 97.69 167 VAL A C 1
ATOM 1261 O O . VAL A 1 167 ? -2.035 4.149 16.223 1.00 97.69 167 VAL A O 1
ATOM 1264 N N . GLU A 1 168 ? -0.356 4.233 14.740 1.00 97.12 168 GLU A N 1
ATOM 1265 C CA . GLU A 1 168 ? 0.668 4.852 15.579 1.00 97.12 168 GLU A CA 1
ATOM 1266 C C . GLU A 1 168 ? 1.033 6.228 15.003 1.00 97.12 168 GLU A C 1
ATOM 1268 O O . GLU A 1 168 ? 2.036 6.396 14.303 1.00 97.12 168 GLU A O 1
ATOM 1273 N N . ALA A 1 169 ? 0.170 7.215 15.244 1.00 95.94 169 ALA A N 1
ATOM 1274 C CA . ALA A 1 169 ? 0.341 8.555 14.697 1.00 95.94 169 ALA A CA 1
ATOM 1275 C C . ALA A 1 169 ? 1.496 9.306 15.385 1.00 95.94 169 ALA A C 1
ATOM 1277 O O . ALA A 1 169 ? 1.680 9.224 16.597 1.00 95.94 169 ALA A O 1
ATOM 1278 N N . TRP A 1 170 ? 2.269 10.073 14.613 1.00 95.31 170 TRP A N 1
ATOM 1279 C CA . TRP A 1 170 ? 3.318 10.973 15.126 1.00 95.31 170 TRP A CA 1
ATOM 1280 C C . TRP A 1 170 ? 2.822 12.406 15.372 1.00 95.31 170 TRP A C 1
ATOM 1282 O O . TRP A 1 170 ? 3.611 13.299 15.672 1.00 95.31 170 TRP A O 1
ATOM 1292 N N . ASN A 1 171 ? 1.521 12.632 15.217 1.00 94.25 171 ASN A N 1
ATOM 1293 C CA . ASN A 1 171 ? 0.836 13.904 15.407 1.00 94.25 171 ASN A CA 1
ATOM 1294 C C . ASN A 1 171 ? -0.476 13.700 16.189 1.00 94.25 171 ASN A C 1
ATOM 1296 O O . ASN A 1 171 ? -0.830 12.571 16.526 1.00 94.25 171 ASN A O 1
ATOM 1300 N N . ASP A 1 172 ? -1.219 14.783 16.444 1.00 93.25 172 ASP A N 1
ATOM 1301 C CA . ASP A 1 172 ? -2.478 14.781 17.213 1.00 93.25 172 ASP A CA 1
ATOM 1302 C C . ASP A 1 172 ? -3.673 14.189 16.432 1.00 93.25 172 ASP A C 1
ATOM 1304 O O . ASP A 1 172 ? -4.772 14.748 16.388 1.00 93.25 172 ASP A O 1
ATOM 1308 N N . PHE A 1 173 ? -3.470 13.047 15.774 1.00 95.31 173 PHE A N 1
ATOM 1309 C CA . PHE A 1 173 ? -4.514 12.338 15.046 1.00 95.31 173 PHE A CA 1
ATOM 1310 C C . PHE A 1 173 ? -5.660 11.933 15.988 1.00 95.31 173 PHE A C 1
ATOM 1312 O O . PHE A 1 173 ? -5.433 11.412 17.081 1.00 95.31 173 PHE A O 1
ATOM 1319 N N . ASN A 1 174 ? -6.903 12.171 15.564 1.00 94.94 174 ASN A N 1
ATOM 1320 C CA . ASN A 1 174 ? -8.101 11.897 16.355 1.00 94.94 174 ASN A CA 1
ATOM 1321 C C . ASN A 1 174 ? -8.701 10.532 15.984 1.00 94.94 174 ASN A C 1
ATOM 1323 O O . ASN A 1 174 ? -9.273 10.364 14.908 1.00 94.94 174 ASN A O 1
ATOM 1327 N N . CYS A 1 175 ? -8.632 9.576 16.909 1.00 96.12 175 CYS A N 1
ATOM 1328 C CA . CYS A 1 175 ? -9.084 8.198 16.722 1.00 96.12 175 CYS A CA 1
ATOM 1329 C C . CYS A 1 175 ? -10.614 8.020 16.759 1.00 96.12 175 CYS A C 1
ATOM 1331 O O . CYS A 1 175 ? -11.093 6.928 16.456 1.00 96.12 175 CYS A O 1
ATOM 1333 N N . SER A 1 176 ? -11.400 9.050 17.098 1.00 95.50 176 SER A N 1
ATOM 1334 C CA . SER A 1 176 ? -12.854 8.927 17.335 1.00 95.50 176 SER A CA 1
ATOM 1335 C C . SER A 1 176 ? -13.629 8.279 16.183 1.00 95.50 176 SER A C 1
ATOM 1337 O O . SER A 1 176 ? -14.562 7.512 16.416 1.00 95.50 176 SER A O 1
ATOM 1339 N N . LYS A 1 177 ? -13.237 8.539 14.929 1.00 96.19 177 LYS A N 1
ATOM 1340 C CA . LYS A 1 177 ? -13.879 7.927 13.756 1.00 96.19 177 LYS A CA 1
ATOM 1341 C C . LYS A 1 177 ? -13.554 6.444 13.605 1.00 96.19 177 LYS A C 1
ATOM 1343 O O . LYS A 1 177 ? -14.465 5.676 13.312 1.00 96.19 177 LYS A O 1
ATOM 1348 N N . LEU A 1 178 ? -12.314 6.038 13.876 1.00 96.62 178 LEU A N 1
ATOM 1349 C CA . LEU A 1 178 ? -11.933 4.623 13.876 1.00 96.62 178 LEU A CA 1
ATOM 1350 C C . LEU A 1 178 ? -12.626 3.869 15.019 1.00 96.62 178 LEU A C 1
ATOM 1352 O O . LEU A 1 178 ? -13.098 2.755 14.819 1.00 96.62 178 LEU A O 1
ATOM 1356 N N . VAL A 1 179 ? -12.763 4.501 16.191 1.00 96.50 179 VAL A N 1
ATOM 1357 C CA . VAL A 1 179 ? -13.512 3.942 17.330 1.00 96.50 179 VAL A CA 1
ATOM 1358 C C . VAL A 1 179 ? -14.995 3.762 16.983 1.00 96.50 179 VAL A C 1
ATOM 1360 O O . VAL A 1 179 ? -15.564 2.718 17.290 1.00 96.50 179 VAL A O 1
ATOM 1363 N N . SER A 1 180 ? -15.622 4.731 16.302 1.00 96.94 180 SER A N 1
ATOM 1364 C CA . SER A 1 180 ? -17.005 4.587 15.805 1.00 96.94 180 SER A CA 1
ATOM 1365 C C . SER A 1 180 ? -17.135 3.385 14.870 1.00 96.94 180 SER A C 1
ATOM 1367 O O . SER A 1 180 ? -17.980 2.525 15.091 1.00 96.94 180 SER A O 1
ATOM 1369 N N . GLN A 1 181 ? -16.236 3.267 13.887 1.00 97.62 181 GLN A N 1
ATOM 1370 C CA . GLN A 1 181 ? -16.221 2.144 12.944 1.00 97.62 181 GLN A CA 1
ATOM 1371 C C . GLN A 1 181 ? -15.995 0.795 13.642 1.00 97.62 181 GLN A C 1
ATOM 1373 O O . GLN A 1 181 ? -16.579 -0.211 13.243 1.00 97.62 181 GLN A O 1
ATOM 1378 N N . GLN A 1 182 ? -15.187 0.755 14.703 1.00 97.25 182 GLN A N 1
ATOM 1379 C CA . GLN A 1 182 ? -15.028 -0.447 15.518 1.00 97.25 182 GLN A CA 1
ATOM 1380 C C . GLN A 1 182 ? -16.333 -0.824 16.234 1.00 97.25 182 GLN A C 1
ATOM 1382 O O . GLN A 1 182 ? -16.750 -1.978 16.186 1.00 97.25 182 GLN A O 1
ATOM 1387 N N . ARG A 1 183 ? -17.017 0.145 16.858 1.00 97.06 183 ARG A N 1
ATOM 1388 C CA . ARG A 1 183 ? -18.312 -0.076 17.534 1.00 97.06 183 ARG A CA 1
ATOM 1389 C C . ARG A 1 183 ? -19.417 -0.505 16.567 1.00 97.06 183 ARG A C 1
ATOM 1391 O O . ARG A 1 183 ? -20.286 -1.281 16.944 1.00 97.06 183 ARG A O 1
ATOM 1398 N N . GLU A 1 184 ? -19.361 -0.029 15.327 1.00 97.88 184 GLU A N 1
ATOM 1399 C CA . GLU A 1 184 ? -20.254 -0.421 14.229 1.00 97.88 184 GLU A CA 1
ATOM 1400 C C . GLU A 1 184 ? -19.927 -1.814 13.650 1.00 97.88 184 GLU A C 1
ATOM 1402 O O . GLU A 1 184 ? -20.632 -2.291 12.763 1.00 97.88 184 GLU A O 1
ATOM 1407 N N . GLY A 1 185 ? -18.868 -2.482 14.126 1.00 97.75 185 GLY A N 1
ATOM 1408 C CA . GLY A 1 185 ? -18.442 -3.796 13.636 1.00 97.75 185 GLY A CA 1
ATOM 1409 C C . GLY A 1 185 ? -17.756 -3.764 12.266 1.00 97.75 185 GLY A C 1
ATOM 1410 O O . GLY A 1 185 ? -17.517 -4.816 11.675 1.00 97.75 185 GLY A O 1
ATOM 1411 N N . ILE A 1 186 ? -17.423 -2.574 11.754 1.00 98.12 186 ILE A N 1
ATOM 1412 C CA . ILE A 1 186 ? -16.658 -2.403 10.512 1.00 98.12 186 ILE A CA 1
ATOM 1413 C C . ILE A 1 186 ? -15.201 -2.808 10.746 1.00 98.12 186 ILE A C 1
ATOM 1415 O O . ILE A 1 186 ? -14.626 -3.510 9.917 1.00 98.12 186 ILE A O 1
ATOM 1419 N N . ILE A 1 187 ? -14.610 -2.381 11.868 1.00 98.25 187 ILE A N 1
ATOM 1420 C CA . ILE A 1 187 ? -13.253 -2.754 12.293 1.00 98.25 187 ILE A CA 1
ATOM 1421 C C . ILE A 1 187 ? -13.359 -3.772 13.425 1.00 98.25 187 ILE A C 1
ATOM 1423 O O . ILE A 1 187 ? -13.931 -3.477 14.469 1.00 98.25 187 ILE A O 1
ATOM 1427 N N . ASN A 1 188 ? -12.776 -4.955 13.246 1.00 97.44 188 ASN A N 1
ATOM 1428 C CA . ASN A 1 188 ? -12.846 -6.012 14.255 1.00 97.44 188 ASN A CA 1
ATOM 1429 C C . ASN A 1 188 ? -11.926 -5.736 15.462 1.00 97.44 188 ASN A C 1
ATOM 1431 O O . ASN A 1 188 ? -12.344 -5.827 16.614 1.00 97.44 188 ASN A O 1
ATOM 1435 N N . SER A 1 189 ? -10.670 -5.354 15.209 1.00 97.69 189 SER A N 1
ATOM 1436 C CA . SER A 1 189 ? -9.677 -5.064 16.250 1.00 97.69 189 SER A CA 1
ATOM 1437 C C . SER A 1 189 ? -8.961 -3.750 15.959 1.00 97.69 189 SER A C 1
ATOM 1439 O O . SER A 1 189 ? -8.325 -3.620 14.917 1.00 97.69 189 SER A O 1
ATOM 1441 N N . LEU A 1 190 ? -9.023 -2.796 16.890 1.00 97.38 190 LEU A N 1
ATOM 1442 C CA . LEU A 1 190 ? -8.396 -1.480 16.763 1.00 97.38 190 LEU A CA 1
ATOM 1443 C C . LEU A 1 190 ? -7.375 -1.243 17.881 1.00 97.38 190 LEU A C 1
ATOM 1445 O O . LEU A 1 190 ? -7.689 -1.385 19.061 1.00 97.38 190 LEU A O 1
ATOM 1449 N N . ILE A 1 191 ? -6.177 -0.802 17.501 1.00 97.06 191 ILE A N 1
ATOM 1450 C CA . ILE A 1 191 ? -5.169 -0.222 18.393 1.00 97.06 191 ILE A CA 1
ATOM 1451 C C . ILE A 1 191 ? -4.820 1.150 17.820 1.00 97.06 191 ILE A C 1
ATOM 1453 O O . ILE A 1 191 ? -4.198 1.241 16.767 1.00 97.06 191 ILE A O 1
ATOM 1457 N N . CYS A 1 192 ? -5.238 2.226 18.486 1.00 96.81 192 CYS A N 1
ATOM 1458 C CA . CYS A 1 192 ? -4.999 3.590 18.014 1.00 96.81 192 CYS A CA 1
ATOM 1459 C C . CYS A 1 192 ? -4.246 4.402 19.073 1.00 96.81 192 CYS A C 1
ATOM 1461 O O . CYS A 1 192 ? -4.781 4.703 20.142 1.00 96.81 192 CYS A O 1
ATOM 1463 N N . HIS A 1 193 ? -2.998 4.760 18.773 1.00 95.12 193 HIS A N 1
ATOM 1464 C CA . HIS A 1 193 ? -2.162 5.659 19.566 1.00 95.12 193 HIS A CA 1
ATOM 1465 C C . HIS A 1 193 ? -2.315 7.095 19.044 1.00 95.12 193 HIS A C 1
ATOM 1467 O O . HIS A 1 193 ? -1.410 7.656 18.433 1.00 95.12 193 HIS A O 1
ATOM 1473 N N . GLY A 1 194 ? -3.499 7.665 19.253 1.00 90.88 194 GLY A N 1
ATOM 1474 C CA . GLY A 1 194 ? -3.819 9.067 18.987 1.00 90.88 194 GLY A CA 1
ATOM 1475 C C . GLY A 1 194 ? -4.694 9.636 20.105 1.00 90.88 194 GLY A C 1
ATOM 1476 O O . GLY A 1 194 ? -4.793 9.052 21.184 1.00 90.88 194 GLY A O 1
ATOM 1477 N N . THR A 1 195 ? -5.353 10.764 19.856 1.00 89.38 195 THR A N 1
ATOM 1478 C CA . THR A 1 195 ? -6.328 11.357 20.790 1.00 89.38 195 THR A CA 1
ATOM 1479 C C . THR A 1 195 ? -7.703 10.688 20.660 1.00 89.38 195 THR A C 1
ATOM 1481 O O . THR A 1 195 ? -8.022 10.127 19.612 1.00 89.38 195 THR A O 1
ATOM 1484 N N . ASN A 1 196 ? -8.550 10.764 21.696 1.00 86.06 196 ASN A N 1
ATOM 1485 C CA . ASN A 1 196 ? -9.927 10.230 21.695 1.00 86.06 196 ASN A CA 1
ATOM 1486 C C . ASN A 1 196 ? -10.025 8.743 21.301 1.00 86.06 196 ASN A C 1
ATOM 1488 O O . ASN A 1 196 ? -10.907 8.321 20.552 1.00 86.06 196 ASN A O 1
ATOM 1492 N N . ASN A 1 197 ? -9.107 7.933 21.808 1.00 80.50 197 ASN A N 1
ATOM 1493 C CA . ASN A 1 197 ? -8.994 6.487 21.616 1.00 80.50 197 ASN A CA 1
ATOM 1494 C C . ASN A 1 197 ? -10.044 5.663 22.396 1.00 80.50 197 ASN A C 1
ATOM 1496 O O . ASN A 1 197 ? -9.848 4.477 22.639 1.00 80.50 197 ASN A O 1
ATOM 1500 N N . GLY A 1 198 ? -11.181 6.268 22.755 1.00 65.69 198 GLY A N 1
ATOM 1501 C CA . GLY A 1 198 ? -12.312 5.573 23.377 1.00 65.69 198 GLY A CA 1
ATOM 1502 C C . GLY A 1 198 ? -12.198 5.351 24.888 1.00 65.69 198 GLY A C 1
ATOM 1503 O O . GLY A 1 198 ? -13.111 4.782 25.472 1.00 65.69 198 GLY A O 1
ATOM 1504 N N . THR A 1 199 ? -11.144 5.837 25.550 1.00 60.09 199 THR A N 1
ATOM 1505 C CA . THR A 1 199 ? -11.053 5.846 27.025 1.00 60.09 199 THR A CA 1
ATOM 1506 C C . THR A 1 199 ? -11.965 6.873 27.700 1.00 60.09 199 THR A C 1
ATOM 1508 O O . THR A 1 199 ? -12.089 6.850 28.919 1.00 60.09 199 THR A O 1
ATOM 1511 N N . ASP A 1 200 ? -12.638 7.726 26.921 1.00 53.34 200 ASP A N 1
ATOM 1512 C CA . ASP A 1 200 ? -13.658 8.663 27.411 1.00 53.34 200 ASP A CA 1
ATOM 1513 C C . ASP A 1 200 ? -15.063 8.044 27.465 1.00 53.34 200 ASP A C 1
ATOM 1515 O O . ASP A 1 200 ? -16.054 8.767 27.602 1.00 53.34 200 ASP A O 1
ATOM 1519 N N . ASP A 1 201 ? -15.179 6.711 27.381 1.00 47.94 201 ASP A N 1
ATOM 1520 C CA . ASP A 1 201 ? -16.385 6.046 27.862 1.00 47.94 201 ASP A CA 1
ATOM 1521 C C . ASP A 1 201 ? -16.506 6.352 29.347 1.00 47.94 201 ASP A C 1
ATOM 1523 O O . ASP A 1 201 ? -15.822 5.776 30.192 1.00 47.94 201 ASP A O 1
ATOM 1527 N N . GLY A 1 202 ? -17.351 7.347 29.617 1.00 45.31 202 GLY A N 1
ATOM 1528 C CA . GLY A 1 202 ? -17.667 7.843 30.930 1.00 45.31 202 GLY A CA 1
ATOM 1529 C C . GLY A 1 202 ? -17.799 6.679 31.887 1.00 45.31 202 GLY A C 1
ATOM 1530 O O . GLY A 1 202 ? -18.753 5.902 31.822 1.00 45.31 202 GLY A O 1
ATOM 1531 N N . THR A 1 203 ? -16.843 6.605 32.808 1.00 41.44 203 THR A N 1
ATOM 1532 C CA . THR A 1 203 ? -17.059 6.005 34.108 1.00 41.44 203 THR A CA 1
ATOM 1533 C C . THR A 1 203 ? -18.298 6.688 34.658 1.00 41.44 203 THR A C 1
ATOM 1535 O O . THR A 1 203 ? -18.250 7.801 35.186 1.00 41.44 203 THR A O 1
ATOM 1538 N N . GLY A 1 204 ? -19.436 6.026 34.452 1.00 40.94 204 GLY A N 1
ATOM 1539 C CA . GLY A 1 204 ? -20.644 6.253 35.200 1.00 40.94 204 GLY A CA 1
ATOM 1540 C C . GLY A 1 204 ? -20.222 6.359 36.650 1.00 40.94 204 GLY A C 1
ATOM 1541 O O . GLY A 1 204 ? -19.599 5.462 37.213 1.00 40.94 204 GLY A O 1
ATOM 1542 N N . ASN A 1 205 ? -20.489 7.534 37.187 1.00 38.06 205 ASN A N 1
ATOM 1543 C CA . ASN A 1 205 ? -20.293 7.939 38.553 1.00 38.06 205 ASN A CA 1
ATOM 1544 C C . ASN A 1 205 ? -20.937 6.909 39.503 1.00 38.06 205 ASN A C 1
ATOM 1546 O O . ASN A 1 205 ? -22.094 7.050 39.886 1.00 38.06 205 ASN A O 1
ATOM 1550 N N . MET A 1 206 ? -20.200 5.865 39.878 1.00 41.50 206 MET A N 1
ATOM 1551 C CA . MET A 1 206 ? -20.415 5.145 41.126 1.00 41.50 206 MET A CA 1
ATOM 1552 C C . MET A 1 206 ? -19.347 5.640 42.096 1.00 41.50 206 MET A C 1
ATOM 1554 O O . MET A 1 206 ? -18.211 5.181 42.110 1.00 41.50 206 MET A O 1
ATOM 1558 N N . THR A 1 207 ? -19.741 6.671 42.839 1.00 42.69 207 THR A N 1
ATOM 1559 C CA . THR A 1 207 ? -19.166 7.176 44.091 1.00 42.69 207 THR A CA 1
ATOM 1560 C C . THR A 1 207 ? -18.100 6.288 44.739 1.00 42.69 207 THR A C 1
ATOM 1562 O O . THR A 1 207 ? -18.422 5.286 45.373 1.00 42.69 207 THR A O 1
ATOM 1565 N N . ALA A 1 208 ? -16.853 6.757 44.726 1.00 41.25 208 ALA A N 1
ATOM 1566 C CA . ALA A 1 208 ? -15.900 6.494 45.796 1.00 41.25 208 ALA A CA 1
ATOM 1567 C C . ALA A 1 208 ? -15.089 7.771 46.052 1.00 41.25 208 ALA A C 1
ATOM 1569 O O . ALA A 1 208 ? -14.328 8.244 45.211 1.00 41.25 208 ALA A O 1
ATOM 1570 N N . ASN A 1 209 ? -15.339 8.364 47.216 1.00 41.72 209 ASN A N 1
ATOM 1571 C CA . ASN A 1 209 ? -14.667 9.545 47.735 1.00 41.72 209 ASN A CA 1
ATOM 1572 C C . ASN A 1 209 ? -13.137 9.403 47.734 1.00 41.72 209 ASN A C 1
ATOM 1574 O O . ASN A 1 209 ? -12.609 8.445 48.288 1.00 41.72 209 ASN A O 1
ATOM 1578 N N . GLY A 1 210 ? -12.470 10.468 47.285 1.00 45.12 210 GLY A N 1
ATOM 1579 C CA . GLY A 1 210 ? -11.296 11.024 47.960 1.00 45.12 210 GLY A CA 1
ATOM 1580 C C . GLY A 1 210 ? -9.941 10.386 47.656 1.00 45.12 210 GLY A C 1
ATOM 1581 O O . GLY A 1 210 ? -9.559 9.410 48.285 1.00 45.12 210 GLY A O 1
ATOM 1582 N N . ALA A 1 211 ? -9.159 11.043 46.798 1.00 40.16 211 ALA A N 1
ATOM 1583 C CA . ALA A 1 211 ? -7.872 11.662 47.152 1.00 40.16 211 ALA A CA 1
ATOM 1584 C C . ALA A 1 211 ? -7.063 11.949 45.878 1.00 40.16 211 ALA A C 1
ATOM 1586 O O . ALA A 1 211 ? -6.705 11.060 45.113 1.00 40.16 211 ALA A O 1
ATOM 1587 N N . THR A 1 212 ? -6.771 13.227 45.673 1.00 46.62 212 THR A N 1
ATOM 1588 C CA . THR A 1 212 ? -5.885 13.773 44.645 1.00 46.62 212 THR A CA 1
ATOM 1589 C C . THR A 1 212 ? -4.435 13.330 44.851 1.00 46.62 212 THR A C 1
ATOM 1591 O O . THR A 1 212 ? -3.846 13.627 45.890 1.00 46.62 212 THR A O 1
ATOM 1594 N N . GLY A 1 213 ? -3.840 12.718 43.827 1.00 43.97 213 GLY A N 1
ATOM 1595 C CA . GLY A 1 213 ? -2.396 12.525 43.688 1.00 43.97 213 GLY A CA 1
ATOM 1596 C C . GLY A 1 213 ? -1.991 12.548 42.204 1.00 43.97 213 GLY A C 1
ATOM 1597 O O . GLY A 1 213 ? -2.773 12.093 41.370 1.00 43.97 213 GLY A O 1
ATOM 1598 N N . PRO A 1 214 ? -0.819 13.106 41.843 1.00 52.59 214 PRO A N 1
ATOM 1599 C CA . PRO A 1 214 ? -0.396 13.240 40.453 1.00 52.59 214 PRO A CA 1
ATOM 1600 C C . PRO A 1 214 ? 0.119 11.890 39.943 1.00 52.59 214 PRO A C 1
ATOM 1602 O O . PRO A 1 214 ? 1.066 11.338 40.501 1.00 52.59 214 PRO A O 1
ATOM 1605 N N . VAL A 1 215 ? -0.502 11.346 38.895 1.00 45.53 215 VAL A N 1
ATOM 1606 C CA . VAL A 1 215 ? -0.102 10.050 38.33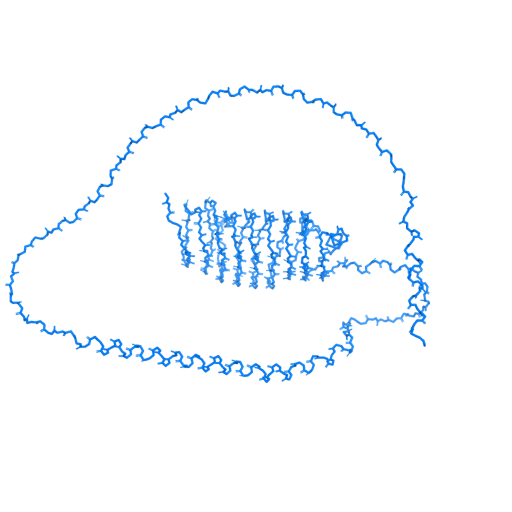2 1.00 45.53 215 VAL A CA 1
ATOM 1607 C C . VAL A 1 215 ? 0.814 10.282 37.138 1.00 45.53 215 VAL A C 1
ATOM 1609 O O . VAL A 1 215 ? 0.415 10.802 36.100 1.00 45.53 215 VAL A O 1
ATOM 1612 N N . SER A 1 216 ? 2.072 9.907 37.331 1.00 42.25 216 SER A N 1
ATOM 1613 C CA . SER A 1 216 ? 3.104 9.784 36.313 1.00 42.25 216 SER A CA 1
ATOM 1614 C C . SER A 1 216 ? 2.771 8.666 35.326 1.00 42.25 216 SER A C 1
ATOM 1616 O O . SER A 1 216 ? 2.480 7.540 35.730 1.00 42.25 216 SER A O 1
ATOM 1618 N N . SER A 1 217 ? 2.886 8.975 34.037 1.00 47.88 217 SER A N 1
ATOM 1619 C CA . SER A 1 217 ? 2.806 8.036 32.922 1.00 47.88 217 SER A CA 1
ATOM 1620 C C . SER A 1 217 ? 3.869 6.945 33.057 1.00 47.88 217 SER A C 1
ATOM 1622 O O . SER A 1 217 ? 5.055 7.177 32.832 1.00 47.88 217 SER A O 1
ATOM 1624 N N . GLY A 1 218 ? 3.435 5.746 33.426 1.00 43.62 218 GLY A N 1
ATOM 1625 C CA . GLY A 1 218 ? 4.249 4.542 33.425 1.00 43.62 218 GLY A CA 1
ATOM 1626 C C . GLY A 1 218 ? 3.368 3.365 33.050 1.00 43.62 218 GLY A C 1
ATOM 1627 O O . GLY A 1 218 ? 2.576 2.902 33.867 1.00 43.62 218 GLY A O 1
ATOM 1628 N N . SER A 1 219 ? 3.493 2.895 31.810 1.00 48.69 219 SER A N 1
ATOM 1629 C CA . SER A 1 219 ? 2.854 1.675 31.314 1.00 48.69 219 SER A CA 1
ATOM 1630 C C . SER A 1 219 ? 3.433 0.460 32.045 1.00 48.69 219 SER A C 1
ATOM 1632 O O . SER A 1 219 ? 4.352 -0.210 31.581 1.00 48.69 219 SER A O 1
ATOM 1634 N N . SER A 1 220 ? 2.919 0.220 33.247 1.00 41.62 220 SER A N 1
ATOM 1635 C CA . SER A 1 220 ? 3.227 -0.920 34.100 1.00 41.62 220 SER A CA 1
ATOM 1636 C C . SER A 1 220 ? 2.482 -2.146 33.570 1.00 41.62 220 SER A C 1
ATOM 1638 O O . SER A 1 220 ? 1.317 -2.372 33.899 1.00 41.62 220 SER A O 1
ATOM 1640 N N . LEU A 1 221 ? 3.151 -2.952 32.745 1.00 49.50 221 LEU A N 1
ATOM 1641 C CA . LEU A 1 221 ? 2.694 -4.306 32.432 1.00 49.50 221 LEU A CA 1
ATOM 1642 C C . LEU A 1 221 ? 2.719 -5.164 33.707 1.00 49.50 221 LEU A C 1
ATOM 1644 O O . LEU A 1 221 ? 3.677 -5.115 34.476 1.00 49.50 221 LEU A O 1
ATOM 1648 N N . SER A 1 222 ? 1.656 -5.948 33.913 1.00 46.22 222 SER A N 1
ATOM 1649 C CA . SER A 1 222 ? 1.465 -6.845 35.061 1.00 46.22 222 SER A CA 1
ATOM 1650 C C . SER A 1 222 ? 2.717 -7.679 35.371 1.00 46.22 222 SER A C 1
ATOM 1652 O O . SER A 1 222 ? 3.284 -8.325 34.484 1.00 46.22 222 SER A O 1
ATOM 1654 N N . ALA A 1 223 ? 3.115 -7.709 36.648 1.00 51.75 223 ALA A N 1
ATOM 1655 C CA . ALA A 1 223 ? 4.287 -8.427 37.158 1.00 51.75 223 ALA A CA 1
ATOM 1656 C C . ALA A 1 223 ? 4.299 -9.933 36.809 1.00 51.75 223 ALA A C 1
ATOM 1658 O O . ALA A 1 223 ? 5.363 -10.551 36.785 1.00 51.75 223 ALA A O 1
ATOM 1659 N N . GLY A 1 224 ? 3.143 -10.518 36.469 1.00 45.34 224 GLY A N 1
ATOM 1660 C CA . GLY A 1 224 ? 3.038 -11.906 36.009 1.00 45.34 224 GLY A CA 1
ATOM 1661 C C . GLY A 1 224 ? 3.628 -12.169 34.614 1.00 45.34 224 GLY A C 1
ATOM 1662 O O . GLY A 1 224 ? 4.067 -13.283 34.347 1.00 45.34 224 GLY A O 1
ATOM 1663 N N . ALA A 1 225 ? 3.707 -11.163 33.733 1.00 50.50 225 ALA A N 1
ATOM 1664 C CA . ALA A 1 225 ? 4.228 -11.329 32.369 1.00 50.50 225 ALA A CA 1
ATOM 1665 C C . ALA A 1 225 ? 5.769 -11.321 32.299 1.00 50.50 225 ALA A C 1
ATOM 1667 O O . ALA A 1 225 ? 6.365 -11.928 31.409 1.00 50.50 225 ALA A O 1
ATOM 1668 N N . TRP A 1 226 ? 6.432 -10.676 33.264 1.00 48.97 226 TRP A N 1
ATOM 1669 C CA . TRP A 1 226 ? 7.893 -10.545 33.295 1.00 48.97 226 TRP A CA 1
ATOM 1670 C C . TRP A 1 226 ? 8.616 -11.854 33.639 1.00 48.97 226 TRP A C 1
ATOM 1672 O O . TRP A 1 226 ? 9.729 -12.084 33.166 1.00 48.97 226 TRP A O 1
ATOM 1682 N N . ALA A 1 227 ? 7.979 -12.751 34.396 1.00 51.09 227 ALA A N 1
ATOM 1683 C CA . ALA A 1 227 ? 8.571 -14.043 34.745 1.00 51.09 227 ALA A CA 1
ATOM 1684 C C . ALA A 1 227 ? 8.641 -15.019 33.549 1.00 51.09 227 ALA A C 1
ATOM 1686 O O . ALA A 1 227 ? 9.533 -15.865 33.499 1.00 51.09 227 ALA A O 1
ATOM 1687 N N . GLY A 1 228 ? 7.748 -14.886 32.557 1.00 42.50 228 GLY A N 1
ATOM 1688 C CA . GLY A 1 228 ? 7.693 -15.781 31.393 1.00 42.50 228 GLY A CA 1
ATOM 1689 C C . GLY A 1 228 ? 8.762 -15.509 30.326 1.00 42.50 228 GLY A C 1
ATOM 1690 O O . GLY A 1 228 ? 9.272 -16.441 29.704 1.00 42.50 228 GLY A O 1
ATOM 1691 N N . ILE A 1 229 ? 9.159 -14.246 30.135 1.00 53.97 229 ILE A N 1
ATOM 1692 C CA . ILE A 1 229 ? 10.110 -13.849 29.078 1.00 53.97 229 ILE A CA 1
ATOM 1693 C C . ILE A 1 229 ? 11.549 -14.265 29.429 1.00 53.97 229 ILE A C 1
ATOM 1695 O O . ILE A 1 229 ? 12.320 -14.648 28.547 1.00 53.97 229 ILE A O 1
ATOM 1699 N N . ALA A 1 230 ? 11.905 -14.282 30.717 1.00 47.81 230 ALA A N 1
ATOM 1700 C CA . ALA A 1 230 ? 13.252 -14.638 31.163 1.00 47.81 230 ALA A CA 1
ATOM 1701 C C . ALA A 1 230 ? 13.620 -16.114 30.894 1.00 47.81 230 ALA A C 1
ATOM 1703 O O . ALA A 1 230 ? 14.783 -16.416 30.631 1.00 47.81 230 ALA A O 1
ATOM 1704 N N . VAL A 1 231 ? 12.645 -17.032 30.895 1.00 54.62 231 VAL A N 1
ATOM 1705 C CA . VAL A 1 231 ? 12.894 -18.465 30.635 1.00 54.62 231 VAL A CA 1
ATOM 1706 C C . VAL A 1 231 ? 12.956 -18.769 29.129 1.00 54.62 231 VAL A C 1
ATOM 1708 O O . VAL A 1 231 ? 13.732 -19.626 28.702 1.00 54.62 231 VAL A O 1
ATOM 1711 N N . GLY A 1 232 ? 12.213 -18.029 28.298 1.00 47.12 232 GLY A N 1
ATOM 1712 C CA . GLY A 1 232 ? 12.182 -18.238 26.843 1.00 47.12 232 GLY A CA 1
ATOM 1713 C C . GLY A 1 232 ? 13.504 -17.918 26.132 1.00 47.12 232 GLY A C 1
ATOM 1714 O O . GLY A 1 232 ? 13.894 -18.621 25.197 1.00 47.12 232 GLY A O 1
ATOM 1715 N N . ILE A 1 233 ? 14.243 -16.908 26.607 1.00 56.59 233 ILE A N 1
ATOM 1716 C CA . ILE A 1 233 ? 15.508 -16.472 25.986 1.00 56.59 233 ILE A CA 1
ATOM 1717 C C . ILE A 1 233 ? 16.603 -17.547 26.122 1.00 56.59 233 ILE A C 1
ATOM 1719 O O . ILE A 1 233 ? 17.381 -17.754 25.191 1.00 56.59 233 ILE A O 1
ATOM 1723 N N . ALA A 1 234 ? 16.631 -18.302 27.225 1.00 54.31 234 ALA A N 1
ATOM 1724 C CA . ALA A 1 234 ? 17.632 -19.351 27.436 1.00 54.31 234 ALA A CA 1
ATOM 1725 C C . ALA A 1 234 ? 17.478 -20.534 26.456 1.00 54.31 234 ALA A C 1
ATOM 1727 O O . ALA A 1 234 ? 18.473 -21.098 25.997 1.00 54.31 234 ALA A O 1
ATOM 1728 N N . ILE A 1 235 ? 16.241 -20.880 26.081 1.00 59.66 235 ILE A N 1
ATOM 1729 C CA . ILE A 1 235 ? 15.959 -21.983 25.148 1.00 59.66 235 ILE A CA 1
ATOM 1730 C C . ILE A 1 235 ? 16.215 -21.548 23.696 1.00 59.66 235 ILE A C 1
ATOM 1732 O O . ILE A 1 235 ? 16.761 -22.325 22.910 1.00 59.66 235 ILE A O 1
ATOM 1736 N N . ALA A 1 236 ? 15.905 -20.296 23.343 1.00 58.62 236 ALA A N 1
ATOM 1737 C CA . ALA A 1 236 ? 16.126 -19.771 21.995 1.00 58.62 236 ALA A CA 1
ATOM 1738 C C . ALA A 1 236 ? 17.618 -19.691 21.619 1.00 58.62 236 ALA A C 1
ATOM 1740 O O . ALA A 1 236 ? 17.983 -20.003 20.484 1.00 58.62 236 ALA A O 1
ATOM 1741 N N . VAL A 1 237 ? 18.499 -19.348 22.567 1.00 63.53 237 VAL A N 1
ATOM 1742 C CA . VAL A 1 237 ? 19.951 -19.281 22.317 1.00 63.53 237 VAL A CA 1
ATOM 1743 C C . VAL A 1 237 ? 20.549 -20.677 22.099 1.00 63.53 237 VAL A C 1
ATOM 1745 O O . VAL A 1 237 ? 21.363 -20.867 21.190 1.00 63.53 237 VAL A O 1
ATOM 1748 N N . LEU A 1 238 ? 20.106 -21.684 22.859 1.00 61.88 238 LEU A N 1
ATOM 1749 C CA . LEU A 1 238 ? 20.572 -23.063 22.677 1.00 61.88 238 LEU A CA 1
ATOM 1750 C C . LEU A 1 238 ? 19.992 -23.703 21.404 1.00 61.88 238 LEU A C 1
ATOM 1752 O O . LEU A 1 238 ? 20.743 -24.302 20.633 1.00 61.88 238 LEU A O 1
ATOM 1756 N N . GLY A 1 239 ? 18.701 -23.509 21.116 1.00 65.56 239 GLY A N 1
ATOM 1757 C CA . GLY A 1 239 ? 18.049 -24.046 19.914 1.00 65.56 239 GLY A CA 1
ATOM 1758 C C . GLY A 1 239 ? 18.498 -23.378 18.607 1.00 65.56 239 GLY A C 1
ATOM 1759 O O . GLY A 1 239 ? 18.745 -24.059 17.609 1.00 65.56 239 GLY A O 1
ATOM 1760 N N . GLY A 1 240 ? 18.684 -22.053 18.610 1.00 71.25 240 GLY A N 1
ATOM 1761 C CA . GLY A 1 240 ? 19.094 -21.288 17.428 1.00 71.25 240 GLY A CA 1
ATOM 1762 C C . GLY A 1 240 ? 20.512 -21.617 16.953 1.00 71.25 240 GLY A C 1
ATOM 1763 O O . GLY A 1 240 ? 20.777 -21.643 15.746 1.00 71.25 240 GLY A O 1
ATOM 1764 N N . SER A 1 241 ? 21.419 -21.944 17.879 1.00 75.31 241 SER A N 1
ATOM 1765 C CA . SER A 1 241 ? 22.796 -22.327 17.543 1.00 75.31 241 SER A CA 1
ATOM 1766 C C . SER A 1 241 ? 22.865 -23.638 16.743 1.00 75.31 241 SER A C 1
ATOM 1768 O O . SER A 1 241 ? 23.605 -23.721 15.760 1.00 75.31 241 SER A O 1
ATOM 1770 N N . ALA A 1 242 ? 22.027 -24.625 17.082 1.00 80.06 242 ALA A N 1
ATOM 1771 C CA . ALA A 1 242 ? 21.964 -25.906 16.383 1.00 80.06 242 ALA A CA 1
ATOM 1772 C C . ALA A 1 242 ? 21.424 -25.752 14.953 1.00 80.06 242 ALA A C 1
ATOM 1774 O O . ALA A 1 242 ? 22.004 -26.299 14.014 1.00 80.06 242 ALA A O 1
ATOM 1775 N N . VAL A 1 243 ? 20.367 -24.954 14.768 1.00 85.62 243 VAL A N 1
ATOM 1776 C CA . VAL A 1 243 ? 19.784 -24.687 13.441 1.00 85.62 243 VAL A CA 1
ATOM 1777 C C . VAL A 1 243 ? 20.763 -23.905 12.563 1.00 85.62 243 VAL A C 1
ATOM 1779 O O . VAL A 1 243 ? 21.000 -24.278 11.412 1.00 85.62 243 VAL A O 1
ATOM 1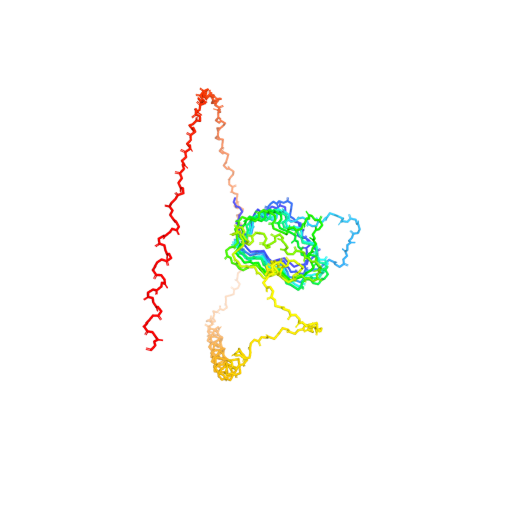782 N N . THR A 1 244 ? 21.413 -22.877 13.117 1.00 84.12 244 THR A N 1
ATOM 1783 C CA . THR A 1 244 ? 22.413 -22.077 12.391 1.00 84.12 244 THR A CA 1
ATOM 1784 C C . THR A 1 244 ? 23.614 -22.932 11.972 1.00 84.12 244 THR A C 1
ATOM 1786 O O . THR A 1 244 ? 24.086 -22.837 10.834 1.00 84.12 244 THR A O 1
ATOM 1789 N N . TRP A 1 245 ? 24.079 -23.831 12.847 1.00 90.31 245 TRP A N 1
ATOM 1790 C CA . TRP A 1 245 ? 25.148 -24.777 12.527 1.00 90.31 245 TRP A CA 1
ATOM 1791 C C . TRP A 1 245 ? 24.734 -25.780 11.443 1.00 90.31 245 TRP A C 1
ATOM 1793 O O . TRP A 1 245 ? 25.520 -26.071 10.537 1.00 90.31 245 TRP A O 1
ATOM 1803 N N . LEU A 1 246 ? 23.491 -26.269 11.483 1.00 90.81 246 LEU A N 1
ATOM 1804 C CA . LEU A 1 246 ? 22.956 -27.218 10.506 1.00 90.81 246 LEU A CA 1
ATOM 1805 C C . LEU A 1 246 ? 22.854 -26.589 9.106 1.00 90.81 246 LEU A C 1
ATOM 1807 O O . LEU A 1 246 ? 23.290 -27.204 8.131 1.00 90.81 246 LEU A O 1
ATOM 1811 N N . ILE A 1 247 ? 22.407 -25.331 9.011 1.00 90.12 247 ILE A N 1
ATOM 1812 C CA . ILE A 1 247 ? 22.369 -24.563 7.753 1.00 90.12 247 ILE A CA 1
ATOM 1813 C C . ILE A 1 247 ? 23.787 -24.335 7.200 1.00 90.12 247 ILE A C 1
ATOM 1815 O O . ILE A 1 247 ? 24.039 -24.554 6.010 1.00 90.12 247 ILE A O 1
ATOM 1819 N N . LEU A 1 248 ? 24.744 -23.946 8.052 1.00 91.12 248 LEU A N 1
ATOM 1820 C CA . LEU A 1 248 ? 26.145 -23.764 7.649 1.00 91.12 248 LEU A CA 1
ATOM 1821 C C . LEU A 1 248 ? 26.788 -25.072 7.168 1.00 91.12 248 LEU A C 1
ATOM 1823 O O . LEU A 1 248 ? 27.522 -25.074 6.173 1.00 91.12 248 LEU A O 1
ATOM 1827 N N . ARG A 1 249 ? 26.495 -26.195 7.833 1.00 91.94 249 ARG A N 1
ATOM 1828 C CA . ARG A 1 249 ? 26.980 -27.523 7.434 1.00 91.94 249 ARG A CA 1
ATOM 1829 C C . ARG A 1 249 ? 26.412 -27.944 6.079 1.00 91.94 249 ARG A C 1
ATOM 1831 O O . ARG A 1 249 ? 27.165 -28.456 5.250 1.00 91.94 249 ARG A O 1
ATOM 1838 N N . PHE A 1 250 ? 25.132 -27.676 5.824 1.00 90.88 250 PHE A N 1
ATOM 1839 C CA . PHE A 1 250 ? 24.495 -27.988 4.542 1.00 90.88 250 PHE A CA 1
ATOM 1840 C C . PHE A 1 250 ? 25.093 -27.165 3.391 1.00 90.88 250 PHE A C 1
ATOM 1842 O O . PHE A 1 250 ? 25.452 -27.720 2.352 1.00 90.88 250 PHE A O 1
ATOM 1849 N N . ARG A 1 251 ? 25.317 -25.858 3.603 1.00 87.94 251 ARG A N 1
ATOM 1850 C CA . ARG A 1 251 ? 25.970 -24.979 2.614 1.00 87.94 251 ARG A CA 1
ATOM 1851 C C . ARG A 1 251 ? 27.397 -25.413 2.284 1.00 87.94 251 ARG A C 1
ATOM 1853 O O . ARG A 1 251 ? 27.779 -25.428 1.115 1.00 87.94 251 ARG A O 1
ATOM 1860 N N . ARG A 1 252 ? 28.184 -25.817 3.289 1.00 89.12 252 ARG A N 1
ATOM 1861 C CA . ARG A 1 252 ? 29.536 -26.356 3.057 1.00 89.12 252 ARG A CA 1
ATOM 1862 C C . ARG A 1 252 ? 29.511 -27.616 2.192 1.00 89.12 252 ARG A C 1
ATOM 1864 O O . ARG A 1 252 ? 30.377 -27.765 1.334 1.00 89.12 252 ARG A O 1
ATOM 1871 N N . ASN A 1 253 ? 28.519 -28.486 2.379 1.00 88.88 253 ASN A N 1
ATOM 1872 C CA . ASN A 1 253 ? 28.418 -29.718 1.602 1.00 88.88 253 ASN A CA 1
ATOM 1873 C C . ASN A 1 253 ? 28.031 -29.454 0.134 1.00 88.88 253 ASN A C 1
ATOM 1875 O O . ASN A 1 253 ? 28.625 -30.034 -0.772 1.00 88.88 253 ASN A O 1
ATOM 1879 N N . LEU A 1 254 ? 27.118 -28.508 -0.117 1.00 90.31 254 LEU A N 1
ATOM 1880 C CA . LEU A 1 254 ? 26.746 -28.100 -1.480 1.00 90.31 254 LEU A CA 1
ATOM 1881 C C . LEU A 1 254 ? 27.922 -27.484 -2.251 1.00 90.31 254 LEU A C 1
ATOM 1883 O O . LEU A 1 254 ? 28.125 -27.791 -3.425 1.00 90.31 254 LEU A O 1
ATOM 1887 N N . ASN A 1 255 ? 28.752 -26.681 -1.583 1.00 89.25 255 ASN A N 1
ATOM 1888 C CA . ASN A 1 255 ? 29.945 -26.111 -2.211 1.00 89.25 255 ASN A CA 1
ATOM 1889 C C . ASN A 1 255 ? 30.974 -27.186 -2.601 1.00 89.25 255 ASN A C 1
ATOM 1891 O O . ASN A 1 255 ? 31.664 -27.034 -3.608 1.00 89.25 255 ASN A O 1
ATOM 1895 N N . ASN A 1 256 ? 31.067 -28.283 -1.844 1.00 88.56 256 ASN A N 1
ATOM 1896 C CA . ASN A 1 256 ? 31.935 -29.407 -2.200 1.00 88.56 256 ASN A CA 1
ATOM 1897 C C . ASN A 1 256 ? 31.404 -30.177 -3.417 1.00 88.56 256 ASN A C 1
ATOM 1899 O O . ASN A 1 256 ? 32.199 -30.563 -4.271 1.00 88.56 256 ASN A O 1
ATOM 1903 N N . LEU A 1 257 ? 30.081 -30.339 -3.537 1.00 87.56 257 LEU A N 1
ATOM 1904 C CA . LEU A 1 257 ? 29.453 -30.963 -4.709 1.00 87.56 257 LEU A CA 1
ATOM 1905 C C . LEU A 1 257 ? 29.649 -30.119 -5.976 1.00 87.56 257 LEU A C 1
ATOM 1907 O O . LEU A 1 257 ? 30.011 -30.656 -7.020 1.00 87.56 257 LEU A O 1
ATOM 1911 N N . ARG A 1 258 ? 29.519 -28.790 -5.876 1.00 87.62 258 ARG A N 1
ATOM 1912 C CA . ARG A 1 258 ? 29.780 -27.876 -7.000 1.00 87.62 258 ARG A CA 1
ATOM 1913 C C . ARG A 1 258 ? 31.223 -27.977 -7.508 1.00 87.62 258 ARG A C 1
ATOM 1915 O O . ARG A 1 258 ? 31.442 -28.109 -8.707 1.00 87.62 258 ARG A O 1
ATOM 1922 N N . LYS A 1 259 ? 32.198 -28.042 -6.594 1.00 88.38 259 LYS A N 1
ATOM 1923 C CA . LYS A 1 259 ? 33.619 -28.246 -6.936 1.00 88.38 259 LYS A CA 1
ATOM 1924 C C . LYS A 1 259 ? 33.924 -29.617 -7.551 1.00 88.38 259 LYS A C 1
ATOM 1926 O O . LYS A 1 259 ? 34.960 -29.763 -8.197 1.00 88.38 259 LYS A O 1
ATOM 1931 N N . GLN A 1 260 ? 33.093 -30.634 -7.311 1.00 86.88 260 GLN A N 1
ATOM 1932 C CA . GLN A 1 260 ? 33.220 -31.930 -7.987 1.00 86.88 260 GLN A CA 1
ATOM 1933 C C . GLN A 1 260 ? 32.625 -31.886 -9.398 1.00 86.88 260 GLN A C 1
ATOM 1935 O O . GLN A 1 260 ? 33.232 -32.423 -10.319 1.00 86.88 260 GLN A O 1
ATOM 1940 N N . MET A 1 261 ? 31.498 -31.191 -9.592 1.00 83.19 261 MET A N 1
ATOM 1941 C CA . MET A 1 261 ? 30.921 -30.991 -10.926 1.00 83.19 261 MET A CA 1
ATOM 1942 C C . MET A 1 261 ? 31.849 -30.182 -11.838 1.00 83.19 261 MET A C 1
ATOM 1944 O O . MET A 1 261 ? 32.064 -30.579 -12.978 1.00 83.19 261 MET A O 1
ATOM 1948 N N . GLU A 1 262 ? 32.461 -29.109 -11.332 1.00 84.75 262 GLU A N 1
ATOM 1949 C CA . GLU A 1 262 ? 33.410 -28.299 -12.112 1.00 84.75 262 GLU A CA 1
ATOM 1950 C C . GLU A 1 262 ? 34.650 -29.109 -12.533 1.00 84.75 262 GLU A C 1
ATOM 1952 O O . GLU A 1 262 ? 35.080 -29.011 -13.680 1.00 84.75 262 GLU A O 1
ATOM 1957 N N . ARG A 1 263 ? 35.170 -29.991 -11.663 1.00 82.25 263 ARG A N 1
ATOM 1958 C CA . ARG A 1 263 ? 36.280 -30.891 -12.024 1.00 82.25 263 ARG A CA 1
ATOM 1959 C C . ARG A 1 263 ? 35.894 -31.936 -13.075 1.00 82.25 263 ARG A C 1
ATOM 1961 O O . ARG A 1 263 ? 36.660 -32.156 -14.005 1.00 82.25 263 ARG A O 1
ATOM 1968 N N . ASN A 1 264 ? 34.699 -32.522 -12.985 1.00 76.06 264 ASN A N 1
ATOM 1969 C CA . ASN A 1 264 ? 34.240 -33.515 -13.966 1.00 76.06 264 ASN A CA 1
ATOM 1970 C C . ASN A 1 264 ? 33.984 -32.914 -15.362 1.00 76.06 264 ASN A C 1
ATOM 1972 O O . ASN A 1 264 ? 34.181 -33.593 -16.372 1.00 76.06 264 ASN A O 1
ATOM 1976 N N . VAL A 1 265 ? 33.554 -31.648 -15.436 1.00 75.75 265 VAL A N 1
ATOM 1977 C CA . VAL A 1 265 ? 33.369 -30.942 -16.717 1.00 75.75 265 VAL A CA 1
ATOM 1978 C C . VAL A 1 265 ? 34.719 -30.607 -17.354 1.00 75.75 265 VAL A C 1
ATOM 1980 O O . VAL A 1 265 ? 34.863 -30.722 -18.570 1.00 75.75 265 VAL A O 1
ATOM 1983 N N . GLN A 1 266 ? 35.722 -30.259 -16.547 1.00 71.00 266 GLN A N 1
ATOM 1984 C CA . GLN A 1 266 ? 37.044 -29.902 -17.056 1.00 71.00 266 GLN A CA 1
ATOM 1985 C C . GLN A 1 266 ? 37.813 -31.122 -17.597 1.00 71.00 266 GLN A C 1
ATOM 1987 O O . GLN A 1 266 ? 38.380 -31.032 -18.683 1.00 71.00 266 GLN A O 1
ATOM 1992 N N . ASP A 1 267 ? 37.710 -32.288 -16.947 1.00 67.31 267 ASP A N 1
ATOM 1993 C CA . ASP A 1 267 ? 38.291 -33.546 -17.459 1.00 67.31 267 ASP A CA 1
ATOM 1994 C C . ASP A 1 267 ? 37.592 -34.068 -18.731 1.00 67.31 267 ASP A C 1
ATOM 1996 O O . ASP A 1 267 ? 38.188 -34.799 -19.525 1.00 67.31 267 ASP A O 1
ATOM 2000 N N . SER A 1 268 ? 36.335 -33.677 -18.973 1.00 63.16 268 SER A N 1
ATOM 2001 C CA . SER A 1 268 ? 35.595 -34.091 -20.176 1.00 63.16 268 SER A CA 1
ATOM 2002 C C . SER A 1 268 ? 35.912 -33.238 -21.414 1.00 63.16 268 SER A C 1
ATOM 2004 O O . SER A 1 268 ? 35.593 -33.650 -22.528 1.00 63.16 268 SER A O 1
ATOM 2006 N N . SER A 1 269 ? 36.564 -32.079 -21.256 1.00 59.25 269 SER A N 1
ATOM 2007 C CA . SER A 1 269 ? 36.870 -31.167 -22.370 1.00 59.25 269 SER A CA 1
ATOM 2008 C C . SER A 1 269 ? 38.229 -31.421 -23.042 1.00 59.25 269 SER A C 1
ATOM 2010 O O . SER A 1 269 ? 38.486 -30.848 -24.100 1.00 59.25 269 SER A O 1
ATOM 2012 N N . GLU A 1 270 ? 39.098 -32.274 -22.486 1.00 59.12 270 GLU A N 1
ATOM 2013 C CA . GLU A 1 270 ? 40.462 -32.498 -23.011 1.00 59.12 270 GLU A CA 1
ATOM 2014 C C . GLU A 1 270 ? 40.595 -33.737 -23.925 1.00 59.12 270 GLU A C 1
ATOM 2016 O O . GLU A 1 270 ? 41.668 -34.038 -24.442 1.00 59.12 270 GLU A O 1
ATOM 2021 N N . LYS A 1 271 ? 39.496 -34.448 -24.206 1.00 52.47 271 LYS A N 1
ATOM 2022 C CA . LYS A 1 271 ? 39.464 -35.537 -25.202 1.00 52.47 271 LYS A CA 1
ATOM 2023 C C . LYS A 1 271 ? 38.556 -35.201 -26.379 1.00 52.47 271 LYS A C 1
ATOM 2025 O O . LYS A 1 271 ? 37.633 -35.945 -26.694 1.00 52.47 271 LYS A O 1
ATOM 2030 N N . SER A 1 272 ? 38.847 -34.099 -27.066 1.00 51.69 272 SER A N 1
ATOM 2031 C CA . SER A 1 272 ? 38.396 -33.941 -28.450 1.00 51.69 272 SER A CA 1
ATOM 2032 C C . SER A 1 272 ? 39.402 -34.649 -29.375 1.00 51.69 272 SER A C 1
ATOM 2034 O O . SER A 1 272 ? 40.588 -34.301 -29.344 1.00 51.69 272 SER A O 1
ATOM 2036 N N . PRO A 1 273 ? 39.003 -35.680 -30.146 1.00 55.34 273 PRO A N 1
ATOM 2037 C CA . PRO A 1 273 ? 39.897 -36.384 -31.058 1.00 55.34 273 PRO A CA 1
ATOM 2038 C C . PRO A 1 273 ? 40.462 -35.424 -32.108 1.00 55.34 273 PRO A C 1
ATOM 2040 O O . PRO A 1 273 ? 39.724 -34.766 -32.836 1.00 55.34 273 PRO A O 1
ATOM 2043 N N . LYS A 1 274 ? 41.791 -35.363 -32.186 1.00 48.09 274 LYS A N 1
ATOM 2044 C CA . LYS A 1 274 ? 42.552 -34.622 -33.197 1.00 48.09 274 LYS A CA 1
ATOM 2045 C C . LYS A 1 274 ? 42.177 -35.152 -34.591 1.00 48.09 274 LYS A C 1
ATOM 2047 O O . LYS A 1 274 ? 42.624 -36.236 -34.964 1.00 48.09 274 LYS A O 1
ATOM 2052 N N . LEU A 1 275 ? 41.348 -34.421 -35.341 1.00 63.28 275 LEU A N 1
ATOM 2053 C CA . LEU A 1 275 ? 41.156 -34.683 -36.769 1.00 63.28 275 LEU A CA 1
ATOM 2054 C C . LEU A 1 275 ? 42.410 -34.246 -37.553 1.00 63.28 275 LEU A C 1
ATOM 2056 O O . LEU A 1 275 ? 43.057 -33.267 -37.168 1.00 63.28 275 LEU A O 1
ATOM 2060 N N . PRO A 1 276 ? 42.779 -34.982 -38.616 1.00 63.50 276 PRO A N 1
ATOM 2061 C CA . PRO A 1 276 ? 43.947 -34.677 -39.432 1.00 63.50 276 PRO A CA 1
ATOM 2062 C C . PRO A 1 276 ? 43.761 -33.372 -40.230 1.00 63.50 276 PRO A C 1
ATOM 2064 O O . PRO A 1 276 ? 42.628 -32.960 -40.478 1.00 63.50 276 PRO A O 1
ATOM 2067 N N . PRO A 1 277 ? 44.869 -32.715 -40.616 1.00 58.22 277 PRO A N 1
ATOM 2068 C CA . PRO A 1 277 ? 44.839 -31.443 -41.324 1.00 58.22 277 PRO A CA 1
ATOM 2069 C C . PRO A 1 277 ? 44.389 -31.668 -42.770 1.00 58.22 277 PRO A C 1
ATOM 2071 O O . PRO A 1 277 ? 45.079 -32.345 -43.529 1.00 58.22 277 PRO A O 1
ATOM 2074 N N . GLU A 1 278 ? 43.238 -31.109 -43.142 1.00 49.09 278 GLU A N 1
ATOM 2075 C CA . GLU A 1 278 ? 42.825 -31.031 -44.542 1.00 49.09 278 GLU A CA 1
ATOM 2076 C C . GLU A 1 278 ? 43.417 -29.771 -45.179 1.00 49.09 278 GLU A C 1
ATOM 2078 O O . GLU A 1 278 ? 43.212 -28.644 -44.719 1.00 49.09 278 GLU A O 1
ATOM 2083 N N . GLU A 1 279 ? 44.214 -30.002 -46.216 1.00 50.03 279 GLU A N 1
ATOM 2084 C CA . GLU A 1 279 ? 44.775 -28.993 -47.096 1.00 50.03 279 GLU A CA 1
ATOM 2085 C C . GLU A 1 279 ? 43.687 -28.395 -47.997 1.00 50.03 279 GLU A C 1
ATOM 2087 O O . GLU A 1 279 ? 42.845 -29.104 -48.536 1.00 50.03 279 GLU A O 1
ATOM 2092 N N . GLY A 1 280 ? 43.768 -27.072 -48.149 1.00 49.38 280 GLY A N 1
ATOM 2093 C CA . GLY A 1 280 ? 43.184 -26.209 -49.175 1.00 49.38 280 GLY A CA 1
ATOM 2094 C C . GLY A 1 280 ? 42.085 -26.745 -50.092 1.00 49.38 280 GLY A C 1
ATOM 2095 O O . GLY A 1 280 ? 42.349 -27.525 -51.001 1.00 49.38 280 GLY A O 1
ATOM 2096 N N . LEU A 1 281 ? 40.929 -26.080 -50.048 1.00 44.28 281 LEU A N 1
ATOM 2097 C CA . LEU A 1 281 ? 40.313 -25.645 -51.294 1.00 44.28 281 LEU A CA 1
ATOM 2098 C C . LEU A 1 281 ? 39.615 -24.291 -51.145 1.00 44.28 281 LEU A C 1
ATOM 2100 O O . LEU A 1 281 ? 38.712 -24.074 -50.342 1.00 44.28 281 LEU A O 1
ATOM 2104 N N . ASP A 1 282 ? 40.127 -23.394 -51.968 1.00 47.25 282 ASP A N 1
ATOM 2105 C CA . ASP A 1 282 ? 39.597 -22.120 -52.403 1.00 47.25 282 ASP A CA 1
ATOM 2106 C C . ASP A 1 282 ? 38.170 -22.268 -52.976 1.00 47.25 282 ASP A C 1
ATOM 2108 O O . ASP A 1 282 ? 37.869 -23.265 -53.631 1.00 47.25 282 ASP A O 1
ATOM 2112 N N . ARG A 1 283 ? 37.349 -21.218 -52.822 1.00 44.16 283 ARG A N 1
ATOM 2113 C CA . ARG A 1 283 ? 36.021 -21.007 -53.445 1.00 44.16 283 ARG A CA 1
ATOM 2114 C C . ARG A 1 283 ? 34.887 -21.973 -53.056 1.00 44.16 283 ARG A C 1
ATOM 2116 O O . ARG A 1 283 ? 34.850 -23.107 -53.505 1.00 44.16 283 ARG A O 1
ATOM 2123 N N . LEU A 1 284 ? 33.817 -21.429 -52.466 1.00 44.69 284 LEU A N 1
ATOM 2124 C CA . LEU A 1 284 ? 32.575 -21.115 -53.200 1.00 44.69 284 LEU A CA 1
ATOM 2125 C C . LEU A 1 284 ? 31.480 -20.551 -52.272 1.00 44.69 284 LEU A C 1
ATOM 2127 O O . LEU A 1 284 ? 31.126 -21.159 -51.273 1.00 44.69 284 LEU A O 1
ATOM 2131 N N . HIS A 1 285 ? 30.923 -19.422 -52.716 1.00 40.81 285 HIS A N 1
ATOM 2132 C CA . HIS A 1 285 ? 29.518 -19.012 -52.602 1.00 40.81 285 HIS A CA 1
ATOM 2133 C C . HIS A 1 285 ? 28.880 -18.904 -51.207 1.00 40.81 285 HIS A C 1
ATOM 2135 O O . HIS A 1 285 ? 28.373 -19.858 -50.630 1.00 40.81 285 HIS A O 1
ATOM 2141 N N . GLU A 1 286 ? 28.809 -17.654 -50.744 1.00 50.81 286 GLU A N 1
ATOM 2142 C CA . GLU A 1 286 ? 27.551 -16.937 -50.491 1.00 50.81 286 GLU A CA 1
ATOM 2143 C C . GLU A 1 286 ? 26.283 -17.771 -50.770 1.00 50.81 286 GLU A C 1
ATOM 2145 O O . GLU A 1 286 ? 25.844 -17.908 -51.911 1.00 50.81 286 GLU A O 1
ATOM 2150 N N . ILE A 1 287 ? 25.694 -18.336 -49.712 1.00 46.00 287 ILE A N 1
ATOM 2151 C CA . ILE A 1 287 ? 24.297 -18.772 -49.727 1.00 46.00 287 ILE A CA 1
ATOM 2152 C C . ILE A 1 287 ? 23.514 -17.803 -48.851 1.00 46.00 287 ILE A C 1
ATOM 2154 O O . ILE A 1 287 ? 23.467 -17.884 -47.625 1.00 46.00 287 ILE A O 1
ATOM 2158 N N . GLU A 1 288 ? 22.931 -16.862 -49.575 1.00 50.31 288 GLU A N 1
ATOM 2159 C CA . GLU A 1 288 ? 21.776 -16.039 -49.277 1.00 50.31 288 GLU A CA 1
ATOM 2160 C C . GLU A 1 288 ? 20.656 -16.855 -48.600 1.00 50.31 288 GLU A C 1
ATOM 2162 O O . GLU A 1 288 ? 19.861 -17.542 -49.242 1.00 50.31 288 GLU A O 1
ATOM 2167 N N . ALA A 1 289 ? 20.582 -16.783 -47.270 1.00 52.22 289 ALA A N 1
ATOM 2168 C CA . ALA A 1 289 ? 19.484 -17.351 -46.495 1.00 52.22 289 ALA A CA 1
ATOM 2169 C C . ALA A 1 289 ? 18.364 -16.314 -46.319 1.00 52.22 289 ALA A C 1
ATOM 2171 O O . ALA A 1 289 ? 18.273 -15.594 -45.329 1.00 52.22 289 ALA A O 1
ATOM 2172 N N . GLN A 1 290 ? 17.539 -16.249 -47.362 1.00 46.47 290 GLN A N 1
ATOM 2173 C CA . GLN A 1 290 ? 16.078 -16.162 -47.332 1.00 46.47 290 GLN A CA 1
ATOM 2174 C C . GLN A 1 290 ? 15.420 -15.280 -46.259 1.00 46.47 290 GLN A C 1
ATOM 2176 O O . GLN A 1 290 ? 15.042 -15.687 -45.161 1.00 46.47 290 GLN A O 1
ATOM 2181 N N . ARG A 1 291 ? 15.127 -14.068 -46.727 1.00 40.12 291 ARG A N 1
ATOM 2182 C CA . ARG A 1 291 ? 14.008 -13.204 -46.353 1.00 40.12 291 ARG A CA 1
ATOM 2183 C C . ARG A 1 291 ? 12.694 -14.003 -46.303 1.00 40.12 291 ARG A C 1
ATOM 2185 O O . ARG A 1 291 ? 12.100 -14.294 -47.336 1.00 40.12 291 ARG A O 1
ATOM 2192 N N . ILE A 1 292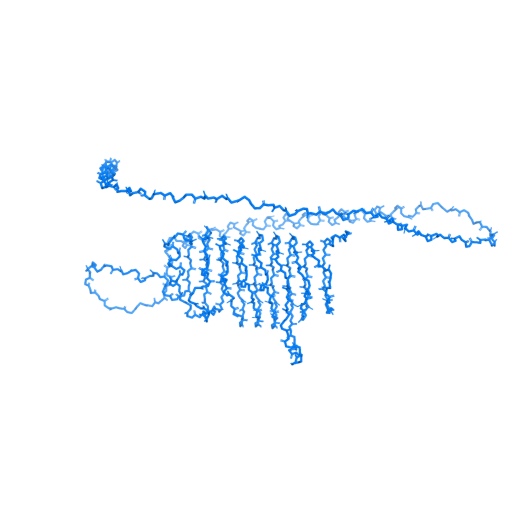 ? 12.223 -14.327 -45.102 1.00 48.12 292 ILE A N 1
ATOM 2193 C CA . ILE A 1 292 ? 10.869 -14.848 -44.883 1.00 48.12 292 ILE A CA 1
ATOM 2194 C C . ILE A 1 292 ? 9.895 -13.669 -45.011 1.00 48.12 292 ILE A C 1
ATOM 2196 O O . ILE A 1 292 ? 9.652 -12.924 -44.063 1.00 48.12 292 ILE A O 1
ATOM 2200 N N . THR A 1 293 ? 9.362 -13.469 -46.215 1.00 45.72 293 THR A N 1
ATOM 2201 C CA . THR A 1 293 ? 8.142 -12.694 -46.459 1.00 45.72 293 THR A CA 1
ATOM 2202 C C . THR A 1 293 ? 6.967 -13.450 -45.855 1.00 45.72 293 THR A C 1
ATOM 2204 O O . THR A 1 293 ? 6.534 -14.466 -46.391 1.00 45.72 293 THR A O 1
ATOM 2207 N N . ARG A 1 294 ? 6.464 -12.966 -44.718 1.00 48.50 294 ARG A N 1
ATOM 2208 C CA . ARG A 1 294 ? 5.184 -13.411 -44.171 1.00 48.50 294 ARG A CA 1
ATOM 2209 C C . ARG A 1 294 ? 4.078 -12.699 -44.946 1.00 48.50 294 ARG A C 1
ATOM 2211 O O . ARG A 1 294 ? 3.996 -11.474 -44.922 1.00 48.50 294 ARG A O 1
ATOM 2218 N N . GLU A 1 295 ? 3.308 -13.490 -45.676 1.00 51.94 295 GLU A N 1
ATOM 2219 C CA . GLU A 1 295 ? 2.181 -13.072 -46.500 1.00 51.94 295 GLU A CA 1
ATOM 2220 C C . GLU A 1 295 ? 1.137 -12.308 -45.673 1.00 51.94 295 GLU A C 1
ATOM 2222 O O . GLU A 1 295 ? 0.745 -12.732 -44.582 1.00 51.94 295 GLU A O 1
ATOM 2227 N N . LEU A 1 296 ? 0.706 -11.167 -46.216 1.00 49.34 296 LEU A N 1
ATOM 2228 C CA . LEU A 1 296 ? -0.523 -10.478 -45.840 1.00 49.34 296 LEU A CA 1
ATOM 2229 C C . LEU A 1 296 ? -1.691 -11.377 -46.278 1.00 49.34 296 LEU A C 1
ATOM 2231 O O . LEU A 1 296 ? -1.845 -11.633 -47.470 1.00 49.34 296 LEU A O 1
ATOM 2235 N N . HIS A 1 297 ? -2.494 -11.863 -45.334 1.00 52.22 297 HIS A N 1
ATOM 2236 C CA . HIS A 1 297 ? -3.831 -12.371 -45.637 1.00 52.22 297 HIS A CA 1
ATOM 2237 C C . HIS A 1 297 ? -4.815 -11.221 -45.419 1.00 52.22 297 HIS A C 1
ATOM 2239 O O . HIS A 1 297 ? -5.122 -10.863 -44.282 1.00 52.22 297 HIS A O 1
ATOM 2245 N N . ASP A 1 298 ? -5.258 -10.626 -46.526 1.00 51.38 298 ASP A N 1
ATOM 2246 C CA . ASP A 1 298 ? -6.444 -9.778 -46.581 1.00 51.38 298 ASP A CA 1
ATOM 2247 C C . ASP A 1 298 ? -7.680 -10.675 -46.448 1.00 51.38 298 ASP A C 1
ATOM 2249 O O . ASP A 1 298 ? -8.194 -11.206 -47.433 1.00 51.38 298 ASP A O 1
ATOM 2253 N N . GLU A 1 299 ? -8.175 -10.851 -45.225 1.00 52.50 299 GLU A N 1
ATOM 2254 C CA . GLU A 1 299 ? -9.537 -11.337 -45.011 1.00 52.50 299 GLU A CA 1
ATOM 2255 C C . GLU A 1 299 ? -10.472 -10.141 -44.818 1.00 52.50 299 GLU A C 1
ATOM 2257 O O . GLU A 1 299 ? -10.605 -9.559 -43.743 1.00 52.50 299 GLU A O 1
ATOM 2262 N N . HIS A 1 300 ? -11.134 -9.769 -45.913 1.00 53.06 300 HIS A N 1
ATOM 2263 C CA . HIS A 1 300 ? -12.403 -9.056 -45.885 1.00 53.06 300 HIS A CA 1
ATOM 2264 C C . HIS A 1 300 ? -13.478 -9.966 -45.281 1.00 53.06 300 HIS A C 1
ATOM 2266 O O . HIS A 1 300 ? -13.942 -10.887 -45.950 1.00 53.06 300 HIS A O 1
ATOM 2272 N N . ILE A 1 301 ? -13.920 -9.691 -44.051 1.00 49.72 301 ILE A N 1
ATOM 2273 C CA . ILE A 1 301 ? -15.136 -10.296 -43.492 1.00 49.72 301 ILE A CA 1
ATOM 2274 C C . ILE A 1 301 ? -15.988 -9.218 -42.805 1.00 49.72 301 ILE A C 1
ATOM 2276 O O . ILE A 1 301 ? -15.766 -8.859 -41.656 1.00 49.72 301 ILE A O 1
ATOM 2280 N N . GLY A 1 302 ? -16.966 -8.729 -43.576 1.00 49.47 302 GLY A N 1
ATOM 2281 C CA . GLY A 1 302 ? -18.344 -8.424 -43.172 1.00 49.47 302 GLY A CA 1
ATOM 2282 C C . GLY A 1 302 ? -18.596 -7.379 -42.085 1.00 49.47 302 GLY A C 1
ATOM 2283 O O . GLY A 1 302 ? -18.680 -7.717 -40.908 1.00 49.47 302 GLY A O 1
ATOM 2284 N N . GLU A 1 303 ? -18.924 -6.152 -42.502 1.00 51.25 303 GLU A N 1
ATOM 2285 C CA . GLU A 1 303 ? -19.845 -5.298 -41.744 1.00 51.25 303 GLU A CA 1
ATOM 2286 C C . GLU A 1 303 ? -21.173 -6.048 -41.568 1.00 51.25 303 GLU A C 1
ATOM 2288 O O . GLU A 1 303 ? -21.914 -6.278 -42.525 1.00 51.25 303 GLU A O 1
ATOM 2293 N N . MET A 1 304 ? -21.461 -6.480 -40.341 1.00 57.94 304 MET A N 1
ATOM 2294 C CA . MET A 1 304 ? -22.764 -7.023 -39.985 1.00 57.94 304 MET A CA 1
ATOM 2295 C C . MET A 1 304 ? -23.652 -5.848 -39.563 1.00 57.94 304 MET A C 1
ATOM 2297 O O . MET A 1 304 ? -23.433 -5.230 -38.523 1.00 57.94 304 MET A O 1
ATOM 2301 N N . GLU A 1 305 ? -24.626 -5.520 -40.411 1.00 62.28 305 GLU A N 1
ATOM 2302 C CA . GLU A 1 305 ? -25.670 -4.529 -40.158 1.00 62.28 305 GLU A CA 1
ATOM 2303 C C . GLU A 1 305 ? -26.454 -4.918 -38.894 1.00 62.28 305 GLU A C 1
ATOM 2305 O O . GLU A 1 305 ? -27.257 -5.856 -38.884 1.00 62.28 305 GLU A O 1
ATOM 2310 N N . VAL A 1 306 ? -26.185 -4.215 -37.793 1.00 59.06 306 VAL A N 1
ATOM 2311 C CA . VAL A 1 306 ? -26.928 -4.360 -36.541 1.00 59.06 306 VAL A CA 1
ATOM 2312 C C . VAL A 1 306 ? -28.271 -3.659 -36.721 1.00 59.06 306 VAL A C 1
ATOM 2314 O O . VAL A 1 306 ? -28.349 -2.431 -36.740 1.00 59.06 306 VAL A O 1
ATOM 2317 N N . ARG A 1 307 ? -29.342 -4.448 -36.864 1.00 60.16 307 ARG A N 1
ATOM 2318 C CA . ARG A 1 307 ? -30.718 -3.937 -36.806 1.00 60.16 307 ARG A CA 1
ATOM 2319 C C . ARG A 1 307 ? -30.961 -3.245 -35.457 1.00 60.16 307 ARG A C 1
ATOM 2321 O O . ARG A 1 307 ? -30.513 -3.766 -34.433 1.00 60.16 307 ARG A O 1
ATOM 2328 N N . PRO A 1 308 ? -31.702 -2.125 -35.425 1.00 60.56 308 PRO A N 1
ATOM 2329 C CA . PRO A 1 308 ? -32.122 -1.509 -34.176 1.00 60.56 308 PRO A CA 1
ATOM 2330 C C . PRO A 1 308 ? -33.026 -2.492 -33.431 1.00 60.56 308 PRO A C 1
ATOM 2332 O O . PRO A 1 308 ? -34.075 -2.892 -33.933 1.00 60.56 308 PRO A O 1
ATOM 2335 N N . ASN A 1 309 ? -32.580 -2.919 -32.252 1.00 55.38 309 ASN A N 1
ATOM 2336 C CA . ASN A 1 309 ? -33.384 -3.752 -31.378 1.00 55.38 309 ASN A CA 1
ATOM 2337 C C . ASN A 1 309 ? -34.460 -2.853 -30.761 1.00 55.38 309 ASN A C 1
ATOM 2339 O O . ASN A 1 309 ? -34.154 -1.933 -30.000 1.00 55.38 309 ASN A O 1
ATOM 2343 N N . GLU A 1 310 ? -35.701 -3.094 -31.167 1.00 60.09 310 GLU A N 1
ATOM 2344 C CA . GLU A 1 310 ? -36.890 -2.460 -30.622 1.00 60.09 310 GLU A CA 1
ATOM 2345 C C . GLU A 1 310 ? -36.968 -2.716 -29.114 1.00 60.09 310 GLU A C 1
ATOM 2347 O O . GLU A 1 310 ? -36.755 -3.825 -28.619 1.00 60.09 310 GLU A O 1
ATOM 2352 N N . MET A 1 311 ? -37.233 -1.634 -28.394 1.00 61.38 311 MET A N 1
ATOM 2353 C CA . MET A 1 311 ? -37.403 -1.574 -26.952 1.00 61.38 311 MET A CA 1
ATOM 2354 C C . MET A 1 311 ? -38.767 -2.192 -26.600 1.00 61.38 311 MET A C 1
ATOM 2356 O O . MET A 1 311 ? -39.776 -1.711 -27.119 1.00 61.38 311 MET A O 1
ATOM 2360 N N . PRO A 1 312 ? -38.855 -3.225 -25.744 1.00 65.00 312 PRO A N 1
ATOM 2361 C CA . PRO A 1 312 ? -40.128 -3.606 -25.157 1.00 65.00 312 PRO A CA 1
ATOM 2362 C C . PRO A 1 312 ? -40.476 -2.601 -24.053 1.00 65.00 312 PRO A C 1
ATOM 2364 O O . PRO A 1 312 ? -39.753 -2.476 -23.063 1.00 65.00 312 PRO A O 1
ATOM 2367 N N . ASP A 1 313 ? -41.580 -1.881 -24.248 1.00 56.78 313 ASP A N 1
ATOM 2368 C CA . ASP A 1 313 ? -42.311 -1.176 -23.196 1.00 56.78 313 ASP A CA 1
ATOM 2369 C C . ASP A 1 313 ? -42.790 -2.194 -22.151 1.00 56.78 313 ASP A C 1
ATOM 2371 O O . ASP A 1 313 ? -43.850 -2.804 -22.301 1.00 56.78 313 ASP A O 1
ATOM 2375 N N . ASP A 1 314 ? -42.020 -2.369 -21.078 1.00 52.41 314 ASP A N 1
ATOM 2376 C CA . ASP A 1 314 ? -42.491 -3.072 -19.889 1.00 52.41 314 ASP A CA 1
ATOM 2377 C C . ASP A 1 314 ? -42.952 -2.067 -18.832 1.00 52.41 314 ASP A C 1
ATOM 2379 O O . ASP A 1 314 ? -42.197 -1.505 -18.035 1.00 52.41 314 ASP A O 1
ATOM 2383 N N . HIS A 1 315 ? -44.269 -1.875 -18.832 1.00 57.34 315 HIS A N 1
ATOM 2384 C CA . HIS A 1 315 ? -45.043 -1.337 -17.729 1.00 57.34 315 HIS A CA 1
ATOM 2385 C C . HIS A 1 315 ? -44.881 -2.218 -16.482 1.00 57.34 315 HIS A C 1
ATOM 2387 O O . HIS A 1 315 ? -45.640 -3.167 -16.273 1.00 57.34 315 HIS A O 1
ATOM 2393 N N . ILE A 1 316 ? -43.938 -1.884 -15.600 1.00 50.50 316 ILE A N 1
ATOM 2394 C CA . ILE A 1 316 ? -43.889 -2.488 -14.265 1.00 50.50 316 ILE A CA 1
ATOM 2395 C C . ILE A 1 316 ? -44.710 -1.639 -13.294 1.00 50.50 316 ILE A C 1
ATOM 2397 O O . ILE A 1 316 ? -44.335 -0.543 -12.885 1.00 50.50 316 ILE A O 1
ATOM 2401 N N . ARG A 1 317 ? -45.872 -2.215 -12.972 1.00 50.12 317 ARG A N 1
ATOM 2402 C CA . ARG A 1 317 ? -46.802 -1.898 -11.885 1.00 50.12 317 ARG A CA 1
ATOM 2403 C C . ARG A 1 317 ? -46.109 -1.432 -10.602 1.00 50.12 317 ARG A C 1
ATOM 2405 O O . ARG A 1 317 ? -45.225 -2.111 -10.084 1.00 50.12 317 ARG A O 1
ATOM 2412 N N . GLU A 1 318 ? -46.659 -0.374 -10.017 1.00 48.50 318 GLU A N 1
ATOM 2413 C CA . GLU A 1 318 ? -46.519 -0.059 -8.596 1.00 48.50 318 GLU A CA 1
ATOM 2414 C C . GLU A 1 318 ? -46.954 -1.270 -7.754 1.00 48.50 318 GLU A C 1
ATOM 2416 O O . GLU A 1 318 ? -48.111 -1.700 -7.789 1.00 48.50 318 GLU A O 1
ATOM 2421 N N . VAL A 1 319 ? -46.013 -1.843 -7.001 1.00 52.88 319 VAL A N 1
ATOM 2422 C CA . VAL A 1 319 ? -46.329 -2.804 -5.946 1.00 52.88 319 VAL A CA 1
ATOM 2423 C C . VAL A 1 319 ? -46.745 -2.008 -4.718 1.00 52.88 319 VAL A C 1
ATOM 2425 O O . VAL A 1 319 ? -45.966 -1.263 -4.128 1.00 52.88 319 VAL A O 1
ATOM 2428 N N . GLN A 1 320 ? -48.014 -2.180 -4.377 1.00 51.72 320 GLN A N 1
ATOM 2429 C CA . GLN A 1 320 ? -48.675 -1.687 -3.182 1.00 51.72 320 GLN A CA 1
ATOM 2430 C C . GLN A 1 320 ? -47.864 -2.067 -1.932 1.00 51.72 320 GLN A C 1
ATOM 2432 O O . GLN A 1 320 ? -47.588 -3.243 -1.689 1.00 51.72 320 GLN A O 1
ATOM 2437 N N . SER A 1 321 ? -47.473 -1.069 -1.142 1.00 51.44 321 SER A N 1
ATOM 2438 C CA . SER A 1 321 ? -46.826 -1.259 0.151 1.00 51.44 321 SER A CA 1
ATOM 2439 C C . SER A 1 321 ? -47.804 -1.899 1.141 1.00 51.44 321 SER A C 1
ATOM 2441 O O . SER A 1 321 ? -48.870 -1.357 1.431 1.00 51.44 321 SER A O 1
ATOM 2443 N N . ILE A 1 322 ? -47.435 -3.067 1.669 1.00 52.44 322 ILE A N 1
ATOM 2444 C CA . ILE A 1 322 ? -48.108 -3.682 2.817 1.00 52.44 322 ILE A CA 1
ATOM 2445 C C . ILE A 1 322 ? -47.471 -3.091 4.085 1.00 52.44 322 ILE A C 1
ATOM 2447 O O . ILE A 1 322 ? -46.252 -3.190 4.237 1.00 52.44 322 ILE A O 1
ATOM 2451 N N . PRO A 1 323 ? -48.245 -2.495 5.008 1.00 54.34 323 PRO A N 1
ATOM 2452 C CA . PRO A 1 323 ? -47.750 -2.159 6.331 1.00 54.34 323 PRO A CA 1
ATOM 2453 C C . PRO A 1 323 ? -47.736 -3.436 7.172 1.00 54.34 323 PRO A C 1
ATOM 2455 O O . PRO A 1 323 ? -48.787 -4.007 7.460 1.00 54.34 323 PRO A O 1
ATOM 2458 N N . GLN A 1 324 ? -46.548 -3.900 7.554 1.00 52.00 324 GLN A N 1
ATOM 2459 C CA . GLN A 1 324 ? -46.407 -4.966 8.538 1.00 52.00 324 GLN A CA 1
ATOM 2460 C C . GLN A 1 324 ? -45.970 -4.343 9.863 1.00 52.00 324 GLN A C 1
ATOM 2462 O O . GLN A 1 324 ? -44.785 -4.213 10.158 1.00 52.00 324 GLN A O 1
ATOM 2467 N N . GLU A 1 325 ? -46.961 -3.921 10.649 1.00 54.84 325 GLU A N 1
ATOM 2468 C CA . GLU A 1 325 ? -46.804 -3.845 12.096 1.00 54.84 325 GLU A CA 1
ATOM 2469 C C . GLU A 1 325 ? -46.638 -5.274 12.623 1.00 54.84 325 GLU A C 1
ATOM 2471 O O . GLU A 1 325 ? -47.468 -6.144 12.346 1.00 54.84 325 GLU A O 1
ATOM 2476 N N . LEU A 1 326 ? -45.581 -5.523 13.394 1.00 49.91 326 LEU A N 1
ATOM 2477 C CA . LEU A 1 326 ? -45.545 -6.665 14.295 1.00 49.91 326 LEU A CA 1
ATOM 2478 C C . LEU A 1 326 ? -44.984 -6.221 15.654 1.00 49.91 326 LEU A C 1
ATOM 2480 O O . LEU A 1 326 ? -43.820 -5.823 15.727 1.00 49.91 326 LEU A O 1
ATOM 2484 N N . PRO A 1 327 ? -45.794 -6.273 16.725 1.00 57.62 327 PRO A N 1
ATOM 2485 C CA . PRO A 1 327 ? -45.332 -6.107 18.092 1.00 57.62 327 PRO A CA 1
ATOM 2486 C C . PRO A 1 327 ? -44.764 -7.441 18.593 1.00 57.62 327 PRO A C 1
ATOM 2488 O O . PRO A 1 327 ? -45.338 -8.501 18.343 1.00 57.62 327 PRO A O 1
ATOM 2491 N N . GLY A 1 328 ? -43.635 -7.398 19.298 1.00 42.00 328 GLY A N 1
ATOM 2492 C CA . GLY A 1 328 ? -42.944 -8.611 19.734 1.00 42.00 328 GLY A CA 1
ATOM 2493 C C . GLY A 1 328 ? -41.927 -8.393 20.846 1.00 42.00 328 GLY A C 1
ATOM 2494 O O . GLY A 1 328 ? -40.826 -8.928 20.773 1.00 42.00 328 GLY A O 1
ATOM 2495 N N . ASP A 1 329 ? -42.298 -7.626 21.871 1.00 52.59 329 ASP A N 1
ATOM 2496 C CA . ASP A 1 329 ? -41.692 -7.723 23.199 1.00 52.59 329 ASP A CA 1
ATOM 2497 C C . ASP A 1 329 ? -42.089 -9.069 23.829 1.00 52.59 329 ASP A C 1
ATOM 2499 O O . ASP A 1 329 ? -43.202 -9.189 24.330 1.00 52.59 329 ASP A O 1
ATOM 2503 N N . SER A 1 330 ? -41.210 -10.079 23.806 1.00 53.91 330 SER A N 1
ATOM 2504 C CA . SER A 1 330 ? -41.159 -11.156 24.821 1.00 53.91 330 SER A CA 1
ATOM 2505 C C . SER A 1 330 ? -40.094 -12.208 24.480 1.00 53.91 330 SER A C 1
ATOM 2507 O O . SER A 1 330 ? -40.438 -13.284 23.998 1.00 53.91 330 SER A O 1
ATOM 2509 N N . LEU A 1 331 ? -38.801 -11.945 24.706 1.00 49.12 331 LEU A N 1
ATOM 2510 C CA . LEU A 1 331 ? -37.788 -13.025 24.723 1.00 49.12 331 LEU A CA 1
ATOM 2511 C C . LEU A 1 331 ? -36.450 -12.608 25.361 1.00 49.12 331 LEU A C 1
ATOM 2513 O O . LEU A 1 331 ? -35.381 -12.874 24.828 1.00 49.12 331 LEU A O 1
ATOM 2517 N N . VAL A 1 332 ? -36.493 -11.944 26.524 1.00 50.34 332 VAL A N 1
ATOM 2518 C CA . VAL A 1 332 ? -35.279 -11.662 27.331 1.00 50.34 332 VAL A CA 1
ATOM 2519 C C . VAL A 1 332 ? -35.403 -12.173 28.778 1.00 50.34 332 VAL A C 1
ATOM 2521 O O . VAL A 1 332 ? -34.516 -11.964 29.595 1.00 50.34 332 VAL A O 1
ATOM 2524 N N . GLN A 1 333 ? -36.461 -12.916 29.121 1.00 50.62 333 GLN A N 1
ATOM 2525 C CA . GLN A 1 333 ? -36.680 -13.363 30.506 1.00 50.62 333 GLN A CA 1
ATOM 2526 C C . GLN A 1 333 ? -36.261 -14.809 30.818 1.00 50.62 333 GLN A C 1
ATOM 2528 O O . GLN A 1 333 ? -36.365 -15.205 31.973 1.00 50.62 333 GLN A O 1
ATOM 2533 N N . ASP A 1 334 ? -35.737 -15.571 29.849 1.00 49.00 334 ASP A N 1
ATOM 2534 C CA . ASP A 1 334 ? -35.520 -17.023 30.019 1.00 49.00 334 ASP A CA 1
ATOM 2535 C C . ASP A 1 334 ? -34.045 -17.476 30.046 1.00 49.00 334 ASP A C 1
ATOM 2537 O O . ASP A 1 334 ? -33.756 -18.663 30.120 1.00 49.00 334 ASP A O 1
ATOM 2541 N N . ILE A 1 335 ? -33.078 -16.548 30.017 1.00 50.00 335 ILE A N 1
ATOM 2542 C CA . ILE A 1 335 ? -31.639 -16.901 30.085 1.00 50.00 335 ILE A CA 1
ATOM 2543 C C . ILE A 1 335 ? -31.030 -16.586 31.464 1.00 50.00 335 ILE A C 1
ATOM 2545 O O . ILE A 1 335 ? -29.987 -17.123 31.832 1.00 50.00 335 ILE A O 1
ATOM 2549 N N . THR A 1 336 ? -31.707 -15.794 32.298 1.00 51.22 336 THR A N 1
ATOM 2550 C CA . THR A 1 336 ? -31.191 -15.409 33.623 1.00 51.22 336 THR A CA 1
ATOM 2551 C C . THR A 1 336 ? -31.441 -16.461 34.714 1.00 51.22 336 THR A C 1
ATOM 2553 O O . THR A 1 336 ? -30.871 -16.349 35.795 1.00 51.22 336 THR A O 1
ATOM 2556 N N . SER A 1 337 ? -32.248 -17.499 34.462 1.00 51.22 337 SER A N 1
ATOM 2557 C CA . SER A 1 337 ? -32.511 -18.572 35.437 1.00 51.22 337 SER A CA 1
ATOM 2558 C C . SER A 1 337 ? -31.479 -19.706 35.399 1.00 51.22 337 SER A C 1
ATOM 2560 O O . SER A 1 337 ? -31.259 -20.345 36.422 1.00 51.22 337 SER A O 1
ATOM 2562 N N . HIS A 1 338 ? -30.776 -19.917 34.280 1.00 47.41 338 HIS A N 1
ATOM 2563 C CA . HIS A 1 338 ? -29.821 -21.028 34.149 1.00 47.41 338 HIS A CA 1
ATOM 2564 C C . HIS A 1 338 ? -28.383 -20.721 34.597 1.00 47.41 338 HIS A C 1
ATOM 2566 O O . HIS A 1 338 ? -27.562 -21.630 34.675 1.00 47.41 338 HIS A O 1
ATOM 2572 N N . LEU A 1 339 ? -28.065 -19.471 34.949 1.00 48.09 339 LEU A N 1
ATOM 2573 C CA . LEU A 1 339 ? -26.736 -19.090 35.457 1.00 48.09 339 LEU A CA 1
ATOM 2574 C C . LEU A 1 339 ? -26.632 -19.051 36.991 1.00 48.09 339 LEU A C 1
ATOM 2576 O O . LEU A 1 339 ? -25.551 -18.795 37.518 1.00 48.09 339 LEU A O 1
ATOM 2580 N N . ALA A 1 340 ? -27.718 -19.335 37.715 1.00 50.47 340 ALA A N 1
ATOM 2581 C CA . ALA A 1 340 ? -27.697 -19.431 39.176 1.00 50.47 340 ALA A CA 1
ATOM 2582 C C . ALA A 1 340 ? -27.387 -20.848 39.702 1.00 50.47 340 ALA A C 1
ATOM 2584 O O . ALA A 1 340 ? -27.103 -20.991 40.885 1.00 50.47 340 ALA A O 1
ATOM 2585 N N . GLU A 1 341 ? -27.386 -21.880 38.851 1.00 47.75 341 GLU A N 1
ATOM 2586 C CA . GLU A 1 341 ? -27.281 -23.289 39.282 1.00 47.75 341 GLU A CA 1
ATOM 2587 C C . GLU A 1 341 ? -25.873 -23.902 39.120 1.00 47.75 341 GLU A C 1
ATOM 2589 O O . GLU A 1 341 ? -25.678 -25.081 39.374 1.00 47.75 341 GLU A O 1
ATOM 2594 N N . ILE A 1 342 ? -24.858 -23.114 38.740 1.00 50.22 342 ILE A N 1
ATOM 2595 C CA . ILE A 1 342 ? -23.458 -23.593 38.615 1.00 50.22 342 ILE A CA 1
ATOM 2596 C C . ILE A 1 342 ? -22.569 -23.073 39.767 1.00 50.22 342 ILE A C 1
ATOM 2598 O O . ILE A 1 342 ? -21.370 -23.327 39.807 1.00 50.22 342 ILE A O 1
ATOM 2602 N N . ARG A 1 343 ? -23.129 -22.353 40.751 1.00 49.25 343 ARG A N 1
ATOM 2603 C CA . ARG A 1 343 ? -22.334 -21.751 41.841 1.00 49.25 343 ARG A CA 1
ATOM 2604 C C . ARG A 1 343 ? -22.252 -22.569 43.138 1.00 49.25 343 ARG A C 1
ATOM 2606 O O . ARG A 1 343 ? -21.572 -22.120 44.052 1.00 49.25 343 ARG A O 1
ATOM 2613 N N . ASP A 1 344 ? -22.853 -23.757 43.198 1.00 47.72 344 ASP A N 1
ATOM 2614 C CA . ASP A 1 344 ? -22.872 -24.591 44.415 1.00 47.72 344 ASP A CA 1
ATOM 2615 C C . ASP A 1 344 ? -22.048 -25.899 44.317 1.00 47.72 344 ASP A C 1
ATOM 2617 O O . ASP A 1 344 ? -22.103 -26.717 45.230 1.00 47.72 344 ASP A O 1
ATOM 2621 N N . GLU A 1 345 ? -21.237 -26.101 43.267 1.00 49.50 345 GLU A N 1
ATOM 2622 C CA . GLU A 1 345 ? -20.359 -27.290 43.136 1.00 49.50 345 GLU A CA 1
ATOM 2623 C C . GLU A 1 345 ? -18.862 -27.047 43.433 1.00 49.50 345 GLU A C 1
ATOM 2625 O O . GLU A 1 345 ? -18.063 -27.978 43.357 1.00 49.50 345 GLU A O 1
ATOM 2630 N N . GLU A 1 346 ? -18.465 -25.838 43.845 1.00 48.12 346 GLU A N 1
ATOM 2631 C CA . GLU A 1 346 ? -17.096 -25.543 44.319 1.00 48.12 346 GLU A CA 1
ATOM 2632 C C . GLU A 1 346 ? -17.086 -24.900 45.719 1.00 48.12 346 GLU A C 1
ATOM 2634 O O . GLU A 1 346 ? -16.580 -23.792 45.918 1.00 48.12 346 GLU A O 1
ATOM 2639 N N . ALA A 1 347 ? -17.636 -25.615 46.704 1.00 46.69 347 ALA A N 1
ATOM 2640 C CA . ALA A 1 347 ? -17.436 -25.341 48.130 1.00 46.69 347 ALA A CA 1
ATOM 2641 C C . ALA A 1 347 ? -17.069 -26.615 48.901 1.00 46.69 347 ALA A C 1
ATOM 2643 O O . ALA A 1 347 ? -17.801 -27.622 48.767 1.00 46.69 347 ALA A O 1
#

Radius of gyration: 33.58 Å; chains: 1; bounding box: 94×60×102 Å

Foldseek 3Di:
DDDAAAEDEDDDDADADADAQEHAEAAYEQAQAAAYPDAYEHQAEAHYENYENPDPPVVPPPQRDHNYAEHQEEYEAYQYECHEDDPCNHQEHNEEYYAENAECYHYDDANHQDYAEYHHDNHHNYEDAAHANHADYAYYAAAEAYDQPVHLHSHNNHQAHNHEHEAHHPDQRACCVVVVCCVVRSHVHYHHPHPPVPPPPDPPDPDDDDDDDDDDDDPDDDPVVVVVVVVVVVVCVVVVVVVVVVVVVVVVVVVVVVVVVVVVVVVVPPPDDDDDDDDDDDDDDDDDPDDPDDDDDPDDDDDDPDDPDDDDPDDDDDDDDDDDDDDDPDDPPPPVVVVVPPPPPPD

Secondary structure (DSSP, 8-state):
-PPPPS-EEEESS---BSS--EES-EEEES-S---EEEEEEESS-EEEES-B-----TT--S--BEEEEEESS-EEEES-BS-EEE-TT--EESSEEEEES-BS-EEE-TT--B-SEEEEE--TTPEEPP-TT--B-SEEEEEEEE--TT-S-S-TT--BEEEEEEEEESS--BTHHHHHHHHTTSEEEEEEESB--STTS---------------------HHHHHHHHHHHHHHHHHHHHHHHHHHHHHHHHHHHHHHHHHHHHHHSS---------------------------------------PPP-------PPP---------SSSSSSTTSSSSSS--

Organism: NCBI:txid363999

pLDDT: mean 75.66, std 21.47, range [34.41, 98.62]